Protein 3VV1 (pdb70)

Secondary structure (DSSP, 8-state):
-BEETTSEEESPPSSEEEE-S---TTEEEEEEEEE-SSSSEEEEEEE-SS-EEEEEEEETTTTEEEEE-EETTEE-PPEEE-----TT--EEEEEEEETTEEEEEETTEEEEEEE-SS-GGG--EEEEEESEEEEEEEEE-/-B-S--EEE-PPSSEEEEEE---TT-EEEEEEEE-TTSSEEEEEEE-SS-EEEEEEEETTTTEEEEE-EETTEE---EEE-----TT--EEEEEEE-SSEEEEEETTEEEEEEE-SS--TT--EEEEEESEEEEEEEEE-

InterPro domains:
  IPR001079 Galectin, carbohydrate recognition domain [PF00337] (26-143)
  IPR001079 Galectin, carbohydrate recognition domain [PS51304] (20-145)
  IPR001079 Galectin, carbohydrate recognition domain [SM00276] (19-145)
  IPR001079 Galectin, carbohydrate recognition domain [SM00908] (24-144)
  IPR001079 Galectin, carbohydrate recognition domain [cd00070] (20-143)
  IPR013320 Concanavalin A-like lectin/glucanase domain superfamily [SSF49899] (14-144)
  IPR044156 Galectin-like [PTHR11346] (20-143)

Foldseek 3Di:
DDADPQQKDFFDDPQDKAWDQFAEPWKKKKWKKAFAPQFQKKWKFQAFPQKTQWIWMAGNPVQWTWIWMDDNHDIDDIDIFGHPDDHGDIWIWMWTHYPQKTWIDINRHTGDIDRTPDGRSRGTIITIHDRMTTGMMGMDD/DDDPCQKDFFDDPFDKDFDAQQAAFKKKKWKKAFAPQFQKKWKFFDFPQKTQWIWMAGNPVQWTWIWMDDNRHTDDIDIGGHPHDHGDIWIWMWGHRFFKIWIDINRHTGDIDGTPDGRNRRTIMTIHDRMTTGMIGIDD

Radius of gyration: 22.37 Å; Cα contacts (8 Å, |Δi|>4): 800; chains: 2; bounding box: 32×58×61 Å

Organism: Caenorhabditis elegans (NCBI:txid6239)

GO terms:
  GO:0005737 cytoplasm (C, IDA)

CATH classification: 2.60.120.200

B-factor: mean 18.19, std 8.31, range [7.49, 73.85]

Sequence (281 aa):
IGISFRNEFFNPQTPVNIPVQGFSNGARLRLVLLPTSADSRFHINLRTPDDIVLHFNARFDEGAVVNNSTSGGGWQSEDRHANPFQQNKIYTLEFVSNGGIISIFVNGAHFADFVERTPSHGVHLIEIEGGVHVHSAHVSHGISFRNEFFNPQTPVNIPVQGFSNGARLRLVLLPTSADSRFHINLRTPDDIVLHFNARFDEGAVVNNSTSGGGWQSEDRHANPFQQNKIYTLEFVSNGGIISIFVNGAHFADFVERTPSHGVHLIEIEGGVHVHSAHVSH

Nearest PDB structures (foldseek):
  3vv1-assembly1_B  TM=1.007E+00  e=4.212E-28  Caenorhabditis elegans
  2d6p-assembly1_A  TM=9.177E-01  e=2.621E-13  Mus musculus
  4bme-assembly2_B  TM=9.310E-01  e=7.747E-13  Homo sapiens
  5glt-assembly2_B  TM=9.444E-01  e=5.618E-11  Toxascaris leonina
  4b1m-assembly3_C  TM=6.682E-01  e=4.796E-06  Bacillus subtilis

Structure (mmCIF, N/CA/C/O backbone):
data_3VV1
#
_entry.id   3VV1
#
_cell.length_a   69.323
_cell.length_b   69.323
_cell.length_c   120.131
_cell.angle_alpha   90.000
_cell.angle_beta   90.000
_cell.angle_gamma   120.000
#
_symmetry.space_group_name_H-M   'P 63'
#
loop_
_entity.id
_entity.type
_entity.pdbx_description
1 polymer 'Protein LEC-6'
2 branched beta-D-galactopyranose-(1-4)-alpha-L-fucopyranose
3 non-polymer 'MAGNESIUM ION'
4 water water
#
loop_
_atom_site.group_PDB
_atom_site.id
_atom_site.type_symbol
_atom_site.label_atom_id
_atom_site.label_alt_id
_atom_site.label_comp_id
_atom_site.label_asym_id
_atom_site.label_entity_id
_atom_site.label_seq_id
_atom_site.pdbx_PDB_ins_code
_atom_site.Cartn_x
_atom_site.Cartn_y
_atom_site.Cartn_z
_atom_site.occupancy
_atom_site.B_iso_or_equiv
_atom_site.auth_seq_id
_atom_site.auth_comp_id
_atom_site.auth_asym_id
_atom_site.auth_atom_id
_atom_site.pdbx_PDB_model_num
ATOM 1 N N . ILE A 1 20 ? 26.013 35.095 25.525 1.00 37.04 6 ILE A N 1
ATOM 2 C CA . ILE A 1 20 ? 24.933 35.804 24.736 1.00 32.97 6 ILE A CA 1
ATOM 3 C C . ILE A 1 20 ? 23.668 35.826 25.589 1.00 33.31 6 ILE A C 1
ATOM 4 O O . ILE A 1 20 ? 23.112 34.765 25.908 1.00 39.59 6 ILE A O 1
ATOM 9 N N . GLY A 1 21 ? 23.231 37.025 25.945 1.00 25.57 7 GLY A N 1
ATOM 10 C CA . GLY A 1 21 ? 22.083 37.205 26.823 1.00 23.14 7 GLY A CA 1
ATOM 11 C C . GLY A 1 21 ? 20.800 37.445 26.051 1.00 18.99 7 GLY A C 1
ATOM 12 O O . GLY A 1 21 ? 20.772 38.145 25.032 1.00 19.05 7 GLY A O 1
ATOM 13 N N . ILE A 1 22 ? 19.710 36.928 26.616 1.00 18.08 8 ILE A N 1
ATOM 14 C CA . ILE A 1 22 ? 18.379 37.146 26.039 1.00 16.38 8 ILE A CA 1
ATOM 15 C C . ILE A 1 22 ? 17.537 37.836 27.114 1.00 16.01 8 ILE A C 1
ATOM 16 O O . ILE A 1 22 ? 17.946 37.972 28.283 1.00 17.59 8 ILE A O 1
ATOM 21 N N . SER A 1 23 ? 16.399 38.355 26.678 1.00 15.83 9 SER A N 1
ATOM 22 C CA . SER A 1 23 ? 15.513 39.115 27.539 1.00 16.17 9 SER A CA 1
ATOM 23 C C . SER A 1 23 ? 14.081 38.591 27.523 1.00 16.25 9 SER A C 1
ATOM 24 O O . SER A 1 23 ? 13.558 38.304 26.445 1.00 15.54 9 SER A O 1
ATOM 27 N N . PHE A 1 24 ? 13.457 38.568 28.697 1.00 16.30 10 PHE A N 1
ATOM 28 C CA . PHE A 1 24 ? 12.044 38.142 28.821 1.00 16.68 10 PHE A CA 1
ATOM 29 C C . PHE A 1 24 ? 11.123 39.128 28.115 1.00 17.12 10 PHE A C 1
ATOM 30 O O . PHE A 1 24 ? 9.992 38.752 27.794 1.00 17.92 10 PHE A O 1
ATOM 38 N N . ARG A 1 25 ? 11.618 40.327 27.825 1.00 14.59 11 ARG A N 1
ATOM 39 C CA . ARG A 1 25 ? 10.830 41.321 27.067 1.00 14.91 11 ARG A CA 1
ATOM 40 C C . ARG A 1 25 ? 11.376 41.557 25.667 1.00 13.14 11 ARG A C 1
ATOM 41 O O . ARG A 1 25 ? 10.858 42.416 24.920 1.00 13.96 11 ARG A O 1
ATOM 49 N N . ASN A 1 26 ? 12.385 40.762 25.264 1.00 13.70 12 ASN A N 1
ATOM 50 C CA . ASN A 1 26 ? 13.020 40.909 23.925 1.00 13.17 12 ASN A CA 1
ATOM 51 C C . ASN A 1 26 ? 13.423 42.351 23.622 1.00 12.69 12 ASN A C 1
ATOM 52 O O . ASN A 1 26 ? 13.250 42.853 22.508 1.00 12.95 12 ASN A O 1
ATOM 57 N N . GLU A 1 27 ? 13.930 43.012 24.644 1.00 12.50 13 GLU A N 1
ATOM 58 C CA . GLU A 1 27 ? 14.333 44.392 24.506 1.00 13.96 13 GLU A CA 1
ATOM 59 C C . GLU A 1 27 ? 15.619 44.679 25.238 1.00 12.98 13 GLU A C 1
ATOM 60 O O . GLU A 1 27 ? 15.829 44.168 26.369 1.00 14.61 13 GLU A O 1
ATOM 66 N N . PHE A 1 28 ? 16.460 45.515 24.614 1.00 12.33 14 PHE A N 1
ATOM 67 C CA . PHE A 1 28 ? 17.782 45.853 25.193 1.00 11.93 14 PHE A CA 1
ATOM 68 C C . PHE A 1 28 ? 18.003 47.351 25.159 1.00 11.79 14 PHE A C 1
ATOM 69 O O . PHE A 1 28 ? 17.535 48.037 24.252 1.00 13.31 14 PHE A O 1
ATOM 77 N N . PHE A 1 29 ? 18.671 47.833 26.185 1.00 12.80 15 PHE A N 1
ATOM 78 C CA . PHE A 1 29 ? 18.946 49.275 26.332 1.00 12.49 15 PHE A CA 1
ATOM 79 C C . PHE A 1 29 ? 20.445 49.571 26.216 1.00 13.89 15 PHE A C 1
ATOM 80 O O . PHE A 1 29 ? 21.275 48.790 26.671 1.00 16.02 15 PHE A O 1
ATOM 88 N N . ASN A 1 30 ? 20.747 50.716 25.594 1.00 14.29 16 ASN A N 1
ATOM 89 C CA . ASN A 1 30 ? 22.146 51.153 25.420 1.00 14.57 16 ASN A CA 1
ATOM 90 C C . ASN A 1 30 ? 23.094 50.071 24.882 1.00 16.74 16 ASN A C 1
ATOM 91 O O . ASN A 1 30 ? 24.165 49.873 25.425 1.00 21.86 16 ASN A O 1
ATOM 96 N N . PRO A 1 31 ? 22.702 49.374 23.817 1.00 14.59 17 PRO A N 1
ATOM 97 C CA . PRO A 1 31 ? 23.750 48.448 23.208 1.00 19.06 17 PRO A CA 1
ATOM 98 C C . PRO A 1 31 ? 24.816 49.347 22.509 1.00 20.54 17 PRO A C 1
ATOM 99 O O . PRO A 1 31 ? 24.455 50.403 21.933 1.00 27.26 17 PRO A O 1
ATOM 103 N N . GLN A 1 32 ? 26.091 48.992 22.515 1.00 28.65 18 GLN A N 1
ATOM 104 C CA . GLN A 1 32 ? 27.172 49.779 21.809 1.00 31.25 18 GLN A CA 1
ATOM 105 C C . GLN A 1 32 ? 27.139 49.709 20.264 1.00 28.41 18 GLN A C 1
ATOM 106 O O . GLN A 1 32 ? 26.988 48.609 19.757 1.00 34.37 18 GLN A O 1
ATOM 112 N N . THR A 1 33 ? 27.374 50.829 19.535 1.00 25.80 19 THR A N 1
ATOM 113 C CA . THR A 1 33 ? 27.420 50.792 18.041 1.00 21.58 19 THR A CA 1
ATOM 114 C C . THR A 1 33 ? 28.899 50.470 17.706 1.00 25.76 19 THR A C 1
ATOM 115 O O . THR A 1 33 ? 29.792 50.983 18.395 1.00 31.04 19 THR A O 1
ATOM 119 N N . PRO A 1 34 ? 29.168 49.563 16.736 1.00 23.61 20 PRO A N 1
ATOM 120 C CA . PRO A 1 34 ? 28.218 48.764 15.953 1.00 20.54 20 PRO A CA 1
ATOM 121 C C . PRO A 1 34 ? 27.579 47.639 16.800 1.00 20.61 20 PRO A C 1
ATOM 122 O O . PRO A 1 34 ? 28.251 46.947 17.582 1.00 23.64 20 PRO A O 1
ATOM 126 N N . VAL A 1 35 ? 26.273 47.581 16.677 1.00 23.05 21 VAL A N 1
ATOM 127 C CA . VAL A 1 35 ? 25.336 46.646 17.369 1.00 19.31 21 VAL A CA 1
ATOM 128 C C . VAL A 1 35 ? 25.090 45.539 16.326 1.00 17.91 21 VAL A C 1
ATOM 129 O O . VAL A 1 35 ? 24.874 45.777 15.149 1.00 16.59 21 VAL A O 1
ATOM 133 N N . ASN A 1 36 ? 25.112 44.304 16.764 1.00 18.91 22 ASN A N 1
ATOM 134 C CA . ASN A 1 36 ? 24.943 43.176 15.861 1.00 19.58 22 ASN A CA 1
ATOM 135 C C . ASN A 1 36 ? 24.146 42.125 16.658 1.00 17.58 22 ASN A C 1
ATOM 136 O O . ASN A 1 36 ? 24.721 41.502 17.600 1.00 23.41 22 ASN A O 1
ATOM 141 N N . ILE A 1 37 ? 22.836 41.986 16.361 1.00 13.73 23 ILE A N 1
ATOM 142 C CA . ILE A 1 37 ? 21.950 41.254 17.277 1.00 12.90 23 ILE A CA 1
ATOM 143 C C . ILE A 1 37 ? 21.237 40.121 16.534 1.00 12.19 23 ILE A C 1
ATOM 144 O O . ILE A 1 37 ? 20.473 40.402 15.593 1.00 12.70 23 ILE A O 1
ATOM 149 N N . PRO A 1 38 ? 21.504 38.863 16.945 1.00 11.97 24 PRO A N 1
ATOM 150 C CA . PRO A 1 38 ? 20.816 37.733 16.287 1.00 13.00 24 PRO A CA 1
ATOM 151 C C . PRO A 1 38 ? 19.295 37.832 16.429 1.00 12.39 24 PRO A C 1
ATOM 152 O O . PRO A 1 38 ? 18.803 38.326 17.451 1.00 12.32 24 PRO A O 1
ATOM 156 N N . VAL A 1 39 ? 18.571 37.290 15.463 1.00 11.87 25 VAL A N 1
ATOM 157 C CA . VAL A 1 39 ? 17.098 37.258 15.521 1.00 12.41 25 VAL A CA 1
ATOM 158 C C . VAL A 1 39 ? 16.649 36.048 14.724 1.00 13.75 25 VAL A C 1
ATOM 159 O O . VAL A 1 39 ? 17.303 35.670 13.739 1.00 14.27 25 VAL A O 1
ATOM 163 N N . GLN A 1 40 ? 15.533 35.442 15.126 1.00 15.32 26 GLN A N 1
ATOM 164 C CA . GLN A 1 40 ? 15.040 34.244 14.427 1.00 16.74 26 GLN A CA 1
ATOM 165 C C . GLN A 1 40 ? 14.023 34.637 13.345 1.00 15.39 26 GLN A C 1
ATOM 166 O O . GLN A 1 40 ? 12.795 34.577 13.543 1.00 16.90 26 GLN A O 1
ATOM 172 N N . GLY A 1 41 ? 14.558 35.098 12.220 1.00 12.44 27 GLY A N 1
ATOM 173 C CA . GLY A 1 41 ? 13.761 35.509 11.080 1.00 12.94 27 GLY A CA 1
ATOM 174 C C . GLY A 1 41 ? 13.183 36.920 11.307 1.00 12.51 27 GLY A C 1
ATOM 175 O O . GLY A 1 41 ? 13.183 37.496 12.434 1.00 12.96 27 GLY A O 1
ATOM 176 N N . PHE A 1 42 ? 12.656 37.493 10.227 1.00 12.69 28 PHE A N 1
ATOM 177 C CA . PHE A 1 42 ? 12.011 38.797 10.383 1.00 11.73 28 PHE A CA 1
ATOM 178 C C . PHE A 1 42 ? 10.855 38.871 9.376 1.00 11.79 28 PHE A C 1
ATOM 179 O O . PHE A 1 42 ? 10.897 39.585 8.365 1.00 12.82 28 PHE A O 1
ATOM 187 N N . SER A 1 43 ? 9.806 38.093 9.638 1.00 12.37 29 SER A N 1
ATOM 188 C CA . SER A 1 43 ? 8.703 38.013 8.679 1.00 12.87 29 SER A CA 1
ATOM 189 C C . SER A 1 43 ? 7.422 37.765 9.489 1.00 14.16 29 SER A C 1
ATOM 190 O O . SER A 1 43 ? 7.443 37.773 10.754 1.00 14.28 29 SER A O 1
ATOM 193 N N . ASN A 1 44 ? 6.320 37.509 8.781 1.00 14.73 30 ASN A N 1
ATOM 194 C CA . ASN A 1 44 ? 5.043 37.141 9.471 1.00 16.72 30 ASN A CA 1
ATOM 195 C C . ASN A 1 44 ? 4.658 38.088 10.591 1.00 15.48 30 ASN A C 1
ATOM 196 O O . ASN A 1 44 ? 4.192 37.705 11.667 1.00 18.69 30 ASN A O 1
ATOM 201 N N . GLY A 1 45 ? 4.864 39.365 10.333 1.00 14.24 31 GLY A N 1
ATOM 202 C CA . GLY A 1 45 ? 4.447 40.418 11.221 1.00 15.14 31 GLY A CA 1
ATOM 203 C C . GLY A 1 45 ? 5.472 40.839 12.240 1.00 14.21 31 GLY A C 1
ATOM 204 O O . GLY A 1 45 ? 5.148 41.673 13.110 1.00 15.69 31 GLY A O 1
ATOM 205 N N . ALA A 1 46 ? 6.696 40.332 12.118 1.00 12.56 32 ALA A N 1
ATOM 206 C CA . ALA A 1 46 ? 7.781 40.769 13.052 1.00 12.41 32 ALA A CA 1
ATOM 207 C C . ALA A 1 46 ? 7.921 42.295 13.047 1.00 11.57 32 ALA A C 1
ATOM 208 O O . ALA A 1 46 ? 7.815 42.934 11.950 1.00 10.19 32 ALA A O 1
ATOM 210 N N . ARG A 1 47 ? 8.219 42.882 14.214 1.00 10.75 33 ARG A N 1
ATOM 211 C CA . ARG A 1 47 ? 8.398 44.301 14.344 1.00 10.19 33 ARG A CA 1
ATOM 212 C C . ARG A 1 47 ? 9.713 44.555 15.068 1.00 10.53 33 ARG A C 1
ATOM 213 O O . ARG A 1 47 ? 9.884 44.047 16.171 1.00 15.80 33 ARG A O 1
ATOM 221 N N . LEU A 1 48 ? 10.534 45.459 14.541 1.00 9.90 34 LEU A N 1
ATOM 222 C CA . LEU A 1 48 ? 11.732 45.907 15.207 1.00 10.18 34 LEU A CA 1
ATOM 223 C C . LEU A 1 48 ? 11.511 47.395 15.549 1.00 9.18 34 LEU A C 1
ATOM 224 O O . LEU A 1 48 ? 11.224 48.179 14.640 1.00 10.51 34 LEU A O 1
ATOM 229 N N . ARG A 1 49 ? 11.633 47.763 16.826 1.00 8.88 35 ARG A N 1
ATOM 230 C CA . ARG A 1 49 ? 11.471 49.131 17.277 1.00 10.02 35 ARG A CA 1
ATOM 231 C C . ARG A 1 49 ? 12.801 49.589 17.846 1.00 10.10 35 ARG A C 1
ATOM 232 O O . ARG A 1 49 ? 13.338 48.937 18.792 1.00 11.64 35 ARG A O 1
ATOM 240 N N . LEU A 1 50 ? 13.310 50.719 17.326 1.00 9.67 36 LEU A N 1
ATOM 241 C CA . LEU A 1 50 ? 14.573 51.290 17.790 1.00 9.44 36 LEU A CA 1
ATOM 242 C C . LEU A 1 50 ? 14.316 52.672 18.296 1.00 11.54 36 LEU A C 1
ATOM 243 O O . LEU A 1 50 ? 13.548 53.414 17.652 1.00 12.04 36 LEU A O 1
ATOM 248 N N . VAL A 1 51 ? 14.928 53.043 19.421 1.00 9.70 37 VAL A N 1
ATOM 249 C CA . VAL A 1 51 ? 14.888 54.489 19.780 1.00 8.67 37 VAL A CA 1
ATOM 250 C C . VAL A 1 51 ? 16.324 54.917 19.556 1.00 9.84 37 VAL A C 1
ATOM 251 O O . VAL A 1 51 ? 17.253 54.299 20.133 1.00 10.15 37 VAL A O 1
ATOM 255 N N . LEU A 1 52 ? 16.492 55.904 18.700 1.00 9.58 38 LEU A N 1
ATOM 256 C CA . LEU A 1 52 ? 17.824 56.261 18.171 1.00 11.00 38 LEU A CA 1
ATOM 257 C C . LEU A 1 52 ? 18.076 57.748 18.224 1.00 10.73 38 LEU A C 1
ATOM 258 O O . LEU A 1 52 ? 17.159 58.559 18.226 1.00 10.79 38 LEU A O 1
ATOM 263 N N . LEU A 1 53 ? 19.353 58.108 18.311 1.00 10.84 39 LEU A N 1
ATOM 264 C CA . LEU A 1 53 ? 19.781 59.507 18.245 1.00 12.17 39 LEU A CA 1
ATOM 265 C C . LEU A 1 53 ? 20.903 59.572 17.190 1.00 12.73 39 LEU A C 1
ATOM 266 O O . LEU A 1 53 ? 22.005 59.105 17.458 1.00 13.66 39 LEU A O 1
ATOM 271 N N . PRO A 1 54 ? 20.629 60.110 15.986 1.00 13.32 40 PRO A N 1
ATOM 272 C CA . PRO A 1 54 ? 21.697 60.233 15.007 1.00 13.26 40 PRO 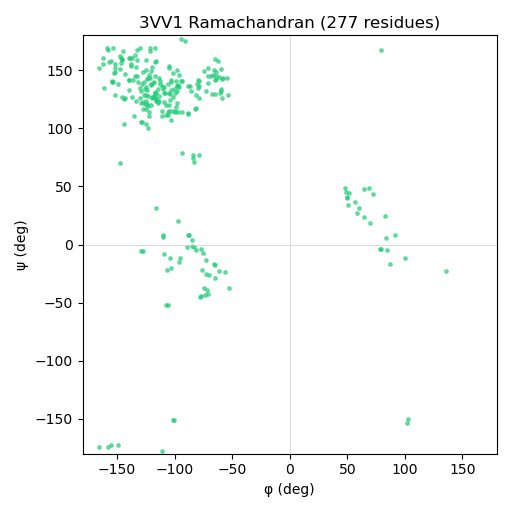A CA 1
ATOM 273 C C . PRO A 1 54 ? 22.728 61.196 15.581 1.00 14.25 40 PRO A C 1
ATOM 274 O O . PRO A 1 54 ? 22.354 62.175 16.251 1.00 16.64 40 PRO A O 1
ATOM 278 N N . THR A 1 55 ? 24.019 60.933 15.345 1.00 15.34 41 THR A N 1
ATOM 279 C CA . THR A 1 55 ? 25.099 61.775 15.932 1.00 16.19 41 THR A CA 1
ATOM 280 C C . THR A 1 55 ? 25.875 62.455 14.806 1.00 17.20 41 THR A C 1
ATOM 281 O O . THR A 1 55 ? 25.675 62.139 13.626 1.00 17.46 41 THR A O 1
ATOM 285 N N . SER A 1 56 ? 26.726 63.413 15.176 1.00 19.42 42 SER A N 1
ATOM 286 C CA . SER A 1 56 ? 27.608 64.077 14.227 1.00 22.18 42 SER A CA 1
ATOM 287 C C . SER A 1 56 ? 28.926 63.309 14.055 1.00 23.83 42 SER A C 1
ATOM 288 O O . SER A 1 56 ? 29.848 63.808 13.429 1.00 33.06 42 SER A O 1
ATOM 291 N N . ALA A 1 57 ? 29.052 62.114 14.615 1.00 25.99 43 ALA A N 1
ATOM 292 C CA . ALA A 1 57 ? 30.311 61.331 14.493 1.00 28.91 43 ALA A CA 1
ATOM 293 C C . ALA A 1 57 ? 30.569 60.775 13.066 1.00 26.43 43 ALA A C 1
ATOM 294 O O . ALA A 1 57 ? 31.708 60.495 12.679 1.00 31.02 43 ALA A O 1
ATOM 296 N N . ASP A 1 58 ? 29.501 60.572 12.323 1.00 23.33 44 ASP A N 1
ATOM 297 C CA . ASP A 1 58 ? 29.596 60.209 10.920 1.00 22.07 44 ASP A CA 1
ATOM 298 C C . ASP A 1 58 ? 28.410 60.847 10.209 1.00 19.87 44 ASP A C 1
ATOM 299 O O . ASP A 1 58 ? 27.356 61.095 10.827 1.00 21.41 44 ASP A O 1
ATOM 304 N N . SER A 1 59 ? 28.562 61.059 8.900 1.00 18.86 45 SER A N 1
ATOM 305 C CA . SER A 1 59 ? 27.489 61.661 8.124 1.00 18.01 45 SER A CA 1
ATOM 306 C C . SER A 1 59 ? 26.388 60.670 7.705 1.00 16.78 45 SER A C 1
ATOM 307 O O . SER A 1 59 ? 25.397 61.094 7.076 1.00 16.85 45 SER A O 1
ATOM 310 N N . ARG A 1 60 ? 26.590 59.382 8.006 1.00 14.86 46 ARG A N 1
ATOM 311 C CA . ARG A 1 60 ? 25.581 58.349 7.712 1.00 13.55 46 ARG A CA 1
ATOM 312 C C . ARG A 1 60 ? 25.424 57.381 8.835 1.00 12.58 46 ARG A C 1
ATOM 313 O O . ARG A 1 60 ? 26.337 57.188 9.580 1.00 14.07 46 ARG A O 1
ATOM 321 N N . PHE A 1 61 ? 2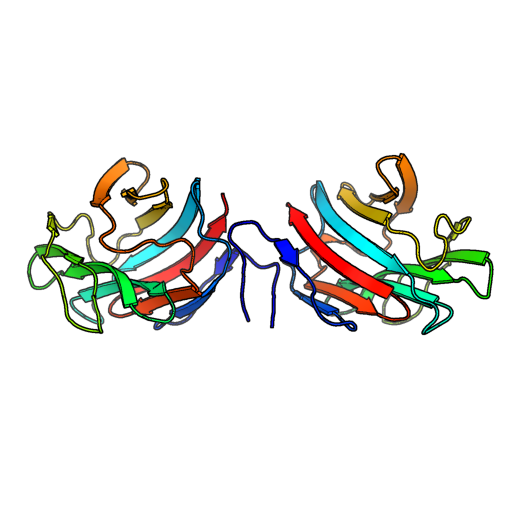4.283 56.670 8.840 1.00 10.98 47 PHE A N 1
ATOM 322 C CA . PHE A 1 61 ? 24.173 55.493 9.668 1.00 10.64 47 PHE A CA 1
ATOM 323 C C . PHE A 1 61 ? 23.278 54.541 8.914 1.00 9.86 47 PHE A C 1
ATOM 324 O O . PHE A 1 61 ? 22.499 54.931 8.013 1.00 9.86 47 PHE A O 1
ATOM 332 N N . HIS A 1 62 ? 23.354 53.275 9.274 1.00 9.75 48 HIS A N 1
ATOM 333 C CA . HIS A 1 62 ? 22.426 52.326 8.619 1.00 9.56 48 HIS A CA 1
ATOM 334 C C . HIS A 1 62 ? 21.989 51.236 9.549 1.00 10.26 48 HIS A C 1
ATOM 335 O O . HIS A 1 62 ? 22.645 50.953 10.560 1.00 9.92 48 HIS A O 1
ATOM 342 N N . ILE A 1 63 ? 20.842 50.619 9.176 1.00 8.74 49 ILE A N 1
ATOM 343 C CA . ILE A 1 63 ? 20.370 49.380 9.800 1.00 9.33 49 ILE A CA 1
ATOM 344 C C . ILE A 1 63 ? 20.350 48.350 8.690 1.00 8.80 49 ILE A C 1
ATOM 345 O O . ILE A 1 63 ? 19.774 48.608 7.639 1.00 8.52 49 ILE A O 1
ATOM 350 N N . ASN A 1 64 ? 20.986 47.207 8.914 1.00 9.32 50 ASN A N 1
ATOM 351 C CA . ASN A 1 64 ? 20.886 46.034 7.975 1.00 9.97 50 ASN A CA 1
ATOM 352 C C . ASN A 1 64 ? 20.081 44.913 8.591 1.00 9.77 50 ASN A C 1
ATOM 353 O O . ASN A 1 64 ? 20.356 44.530 9.741 1.00 10.91 50 ASN A O 1
ATOM 358 N N . LEU A 1 65 ? 19.104 44.391 7.836 1.00 8.56 51 LEU A N 1
ATOM 359 C CA . LEU A 1 65 ? 18.414 43.140 8.219 1.00 9.47 51 LEU A CA 1
ATOM 360 C C . LEU A 1 65 ? 19.031 42.089 7.309 1.00 9.73 51 LEU A C 1
ATOM 361 O O . LEU A 1 65 ? 18.823 42.147 6.075 1.00 10.69 51 LEU A O 1
ATOM 366 N N . ARG A 1 66 ? 19.867 41.233 7.871 1.00 10.76 52 ARG A N 1
ATOM 367 C CA . ARG A 1 66 ? 20.774 40.363 7.066 1.00 11.22 52 ARG A CA 1
ATOM 368 C C . ARG A 1 66 ? 20.332 38.912 7.222 1.00 11.93 52 ARG A C 1
ATOM 369 O O . ARG A 1 66 ? 20.039 38.478 8.356 1.00 12.20 52 ARG A O 1
ATOM 377 N N . THR A 1 67 ? 20.388 38.151 6.139 1.00 13.65 53 THR A N 1
ATOM 378 C CA . THR A 1 67 ? 20.363 36.674 6.217 1.00 13.28 53 THR A CA 1
ATOM 379 C C . THR A 1 67 ? 21.841 36.198 6.220 1.00 13.85 53 THR A C 1
ATOM 380 O O . THR A 1 67 ? 22.761 37.038 6.062 1.00 14.86 53 THR A O 1
ATOM 384 N N . PRO A 1 68 ? 22.090 34.897 6.346 1.00 14.62 54 PRO A N 1
ATOM 385 C CA . PRO A 1 68 ? 23.495 34.451 6.274 1.00 16.24 54 PRO A CA 1
ATOM 386 C C . PRO A 1 68 ? 24.127 34.777 4.910 1.00 17.70 54 PRO A C 1
ATOM 387 O O . PRO A 1 68 ? 25.350 34.859 4.833 1.00 21.28 54 PRO A O 1
ATOM 391 N N . ASP A 1 69 ? 23.320 34.945 3.862 1.00 16.03 55 ASP A N 1
ATOM 392 C CA . ASP A 1 69 ? 23.861 35.099 2.493 1.00 16.62 55 ASP A CA 1
ATOM 393 C C . ASP A 1 69 ? 23.770 36.525 1.941 1.00 15.07 55 ASP A C 1
ATOM 394 O O . ASP A 1 69 ? 24.497 36.840 0.954 1.00 17.29 55 ASP A O 1
ATOM 399 N N . ASP A 1 70 ? 22.858 37.364 2.493 1.00 13.52 56 ASP A N 1
ATOM 400 C CA . ASP A 1 70 ? 22.583 38.633 1.815 1.00 13.09 56 ASP A CA 1
ATOM 401 C C . ASP A 1 70 ? 21.990 39.630 2.738 1.00 12.55 56 ASP A C 1
ATOM 402 O O . ASP A 1 70 ? 21.544 39.247 3.848 1.00 13.90 56 ASP A O 1
ATOM 407 N N . ILE A 1 71 ? 21.912 40.887 2.299 1.00 10.60 57 ILE A N 1
ATOM 408 C CA . ILE A 1 71 ? 21.207 41.906 3.073 1.00 10.46 57 ILE A CA 1
ATOM 409 C C . ILE A 1 71 ? 19.776 42.052 2.511 1.00 10.31 57 ILE A C 1
ATOM 410 O O . ILE A 1 71 ? 19.588 42.392 1.329 1.00 9.54 57 ILE A O 1
ATOM 415 N N . VAL A 1 72 ? 18.765 41.689 3.298 1.00 10.36 58 VAL A N 1
ATOM 416 C CA . VAL A 1 72 ? 17.369 41.840 2.824 1.00 10.20 58 VAL A CA 1
ATOM 417 C C . VAL A 1 72 ? 16.968 43.308 2.759 1.00 9.30 58 VAL A C 1
ATOM 418 O O . VAL A 1 72 ? 16.326 43.737 1.802 1.00 10.43 58 VAL A O 1
ATOM 422 N N . LEU A 1 73 ? 17.347 44.104 3.782 1.00 8.92 59 LEU A N 1
ATOM 423 C CA . LEU A 1 73 ? 17.138 45.543 3.741 1.00 8.26 59 LEU A CA 1
ATOM 424 C C . LEU A 1 73 ? 18.279 46.277 4.373 1.00 8.24 59 LEU A C 1
ATOM 425 O O . LEU A 1 73 ? 18.687 45.967 5.513 1.00 8.88 59 LEU A O 1
ATOM 430 N N . HIS A 1 74 ? 18.850 47.225 3.601 1.00 8.75 60 HIS A N 1
ATOM 431 C CA . HIS A 1 74 ? 19.857 48.147 4.105 1.00 9.04 60 HIS A CA 1
ATOM 432 C C . HIS A 1 74 ? 19.130 49.467 4.094 1.00 8.44 60 HIS A C 1
ATOM 433 O O . HIS A 1 74 ? 18.758 49.972 3.031 1.00 9.05 60 HIS A O 1
ATOM 440 N N . PHE A 1 75 ? 18.909 50.037 5.275 1.00 8.11 61 PHE A N 1
ATOM 441 C CA . PHE A 1 75 ? 18.202 51.326 5.441 1.00 7.58 61 PHE A CA 1
ATOM 442 C C . PHE A 1 75 ? 19.283 52.347 5.822 1.00 8.99 61 PHE A C 1
ATOM 443 O O . PHE A 1 75 ? 19.897 52.228 6.896 1.00 9.25 61 PHE A O 1
ATOM 451 N N . ASN A 1 76 ? 19.579 53.289 4.938 1.00 9.03 62 ASN A N 1
ATOM 452 C CA . ASN A 1 76 ? 20.780 54.149 5.147 1.00 9.41 62 ASN A CA 1
ATOM 453 C C . ASN A 1 76 ? 20.353 55.619 5.190 1.00 9.73 62 ASN A C 1
ATOM 454 O O . ASN A 1 76 ? 19.913 56.181 4.195 1.00 11.32 62 ASN A O 1
ATOM 459 N N . ALA A 1 77 ? 20.453 56.213 6.357 1.00 10.37 63 ALA A N 1
ATOM 460 C CA . ALA A 1 77 ? 20.233 57.640 6.503 1.00 9.82 63 ALA A CA 1
ATOM 461 C C . ALA A 1 77 ? 21.524 58.357 6.104 1.00 11.97 63 ALA A C 1
ATOM 462 O O . ALA A 1 77 ? 22.574 58.064 6.646 1.00 12.03 63 ALA A O 1
ATOM 464 N N . ARG A 1 78 ? 21.426 59.335 5.203 1.00 12.54 64 ARG A N 1
ATOM 465 C CA . ARG A 1 78 ? 22.605 60.048 4.679 1.00 12.97 64 ARG A CA 1
ATOM 466 C C . ARG A 1 78 ? 22.426 61.559 4.902 1.00 15.44 64 ARG A C 1
ATOM 467 O O . ARG A 1 78 ? 21.671 62.236 4.176 1.00 16.82 64 ARG A O 1
ATOM 475 N N . PHE A 1 79 ? 23.119 62.100 5.891 1.00 15.38 65 PHE A N 1
ATOM 476 C CA . PHE A 1 79 ? 23.085 63.549 6.126 1.00 16.51 65 PHE A CA 1
ATOM 477 C C . PHE A 1 79 ? 23.944 64.293 5.102 1.00 19.05 65 PHE A C 1
ATOM 478 O O . PHE A 1 79 ? 23.734 65.474 4.866 1.00 24.40 65 PHE A O 1
ATOM 486 N N . ASP A 1 80 ? 24.906 63.600 4.476 1.00 19.38 66 ASP A N 1
ATOM 487 C CA . ASP A 1 80 ? 25.745 64.244 3.479 1.00 22.03 66 ASP A CA 1
ATOM 488 C C . ASP A 1 80 ? 24.936 64.442 2.182 1.00 20.25 66 ASP A C 1
ATOM 489 O O . ASP A 1 80 ? 25.070 65.466 1.520 1.00 25.31 66 ASP A O 1
ATOM 494 N N . GLU A 1 81 ? 24.095 63.466 1.859 1.00 19.30 67 GLU A N 1
ATOM 495 C CA . GLU A 1 81 ? 23.254 63.545 0.642 1.00 20.12 67 GLU A CA 1
ATOM 496 C C . GLU A 1 81 ? 21.832 64.099 0.896 1.00 19.38 67 GLU A C 1
ATOM 497 O O . GLU A 1 81 ? 21.117 64.405 -0.070 1.00 24.34 67 GLU A O 1
ATOM 503 N N . GLY A 1 82 ? 21.407 64.228 2.151 1.00 19.02 68 GLY A N 1
ATOM 504 C CA . GLY A 1 82 ? 20.029 64.653 2.464 1.00 19.87 68 GLY A CA 1
ATOM 505 C C . GLY A 1 82 ? 18.985 63.638 1.979 1.00 17.54 68 GLY A C 1
ATOM 506 O O . GLY A 1 82 ? 17.976 64.018 1.390 1.00 22.55 68 GLY A O 1
ATOM 507 N N . ALA A 1 83 ? 19.206 62.350 2.276 1.00 15.82 69 ALA A N 1
ATOM 508 C CA . ALA A 1 83 ? 18.314 61.313 1.793 1.00 15.17 69 ALA A CA 1
ATOM 509 C C . ALA A 1 83 ? 18.373 60.116 2.667 1.00 13.90 69 ALA A C 1
ATOM 510 O O . ALA A 1 83 ? 19.369 59.919 3.386 1.00 14.14 69 ALA A O 1
ATOM 512 N N . VAL A 1 84 ? 17.313 59.311 2.603 1.00 12.12 70 VAL A N 1
ATOM 513 C CA . VAL A 1 84 ? 17.401 5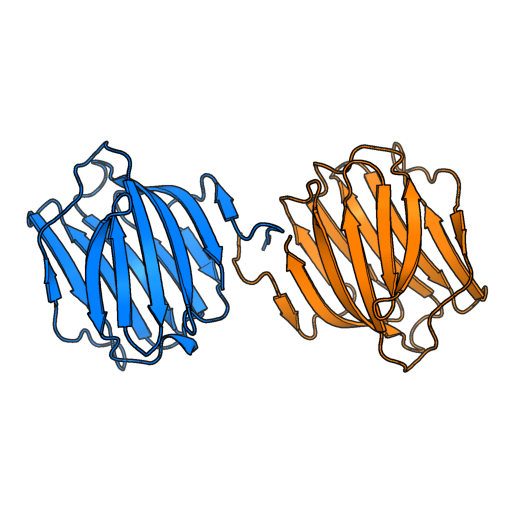7.887 2.994 1.00 11.51 70 VAL A CA 1
ATOM 514 C C . VAL A 1 84 ? 17.506 57.032 1.769 1.00 11.47 70 VAL A C 1
ATOM 515 O O . VAL A 1 84 ? 16.772 57.263 0.807 1.00 13.31 70 VAL A O 1
ATOM 519 N N . VAL A 1 85 ? 18.443 56.060 1.768 1.00 11.70 71 VAL A N 1
ATOM 520 C CA . VAL A 1 85 ? 18.574 55.129 0.637 1.00 10.84 71 VAL A CA 1
ATOM 521 C C . VAL A 1 85 ? 18.259 53.746 1.171 1.00 10.61 71 VAL A C 1
ATOM 522 O O . VAL A 1 85 ? 18.879 53.339 2.159 1.00 10.57 71 VAL A O 1
ATOM 526 N N . ASN A 1 86 ? 17.291 53.050 0.588 1.00 10.71 72 ASN A N 1
ATOM 527 C CA . ASN A 1 86 ? 17.070 51.655 0.907 1.00 10.14 72 ASN A CA 1
ATOM 528 C C . ASN A 1 86 ? 17.570 50.783 -0.235 1.00 10.01 72 ASN A C 1
ATOM 529 O O . ASN A 1 86 ? 17.424 51.106 -1.414 1.00 11.01 72 ASN A O 1
ATOM 534 N N . ASN A 1 87 ? 18.225 49.696 0.123 1.00 9.27 73 ASN A N 1
ATOM 535 C CA . ASN A 1 87 ? 18.629 48.743 -0.906 1.00 9.67 73 ASN A CA 1
ATOM 536 C C . ASN A 1 87 ? 18.789 47.381 -0.273 1.00 10.11 73 ASN A C 1
ATOM 537 O O . ASN A 1 87 ? 18.423 47.154 0.898 1.00 9.80 73 ASN A O 1
ATOM 542 N N . SER A 1 88 ? 19.299 46.451 -1.060 1.00 8.97 74 SER A N 1
ATOM 543 C CA . SER A 1 88 ? 19.449 45.062 -0.618 1.00 9.95 74 SER A CA 1
ATOM 544 C C . SER A 1 88 ? 20.524 44.437 -1.489 1.00 10.36 74 SER A C 1
ATOM 545 O O . SER A 1 88 ? 20.912 45.022 -2.534 1.00 11.09 74 SER A O 1
ATOM 548 N N . THR A 1 89 ? 20.995 43.261 -1.084 1.00 10.00 75 THR A N 1
ATOM 549 C CA . THR A 1 89 ? 21.903 42.524 -1.931 1.00 10.98 75 THR A CA 1
ATOM 550 C C . THR A 1 89 ? 21.331 41.163 -2.320 1.00 11.42 75 THR A C 1
ATOM 551 O O . THR A 1 89 ? 20.487 40.586 -1.613 1.00 12.17 75 THR A O 1
ATOM 555 N N . SER A 1 90 ? 21.755 40.670 -3.472 1.00 12.40 76 SER A N 1
ATOM 556 C CA . SER A 1 90 ? 21.457 39.299 -3.848 1.00 12.82 76 SER A CA 1
ATOM 557 C C . SER A 1 90 ? 22.705 38.719 -4.429 1.00 14.06 76 SER A C 1
ATOM 558 O O . SER A 1 90 ? 23.281 39.317 -5.332 1.00 15.23 76 SER A O 1
ATOM 561 N N . GLY A 1 91 ? 23.153 37.568 -3.919 1.00 14.50 77 GLY A N 1
ATOM 562 C CA . GLY A 1 91 ? 24.443 37.002 -4.318 1.00 16.48 77 GLY A CA 1
ATOM 563 C C . GLY A 1 91 ? 25.573 37.981 -4.036 1.00 16.16 77 GLY A C 1
ATOM 564 O O . GLY A 1 91 ? 26.584 37.970 -4.728 1.00 19.97 77 GLY A O 1
ATOM 565 N N . GLY A 1 92 ? 25.350 38.845 -3.045 1.00 16.14 78 GLY A N 1
ATOM 566 C CA . GLY A 1 92 ? 26.303 39.775 -2.539 1.00 16.98 78 GLY A CA 1
ATOM 567 C C . GLY A 1 92 ? 26.414 41.090 -3.286 1.00 16.60 78 GLY A C 1
ATOM 568 O O . GLY A 1 92 ? 27.159 41.973 -2.867 1.00 20.54 78 GLY A O 1
ATOM 569 N N . GLY A 1 93 ? 25.685 41.231 -4.392 1.00 14.19 79 GLY A N 1
ATOM 570 C CA . GLY A 1 93 ? 25.677 42.493 -5.129 1.00 15.18 79 GLY A CA 1
ATOM 571 C C . GLY A 1 93 ? 24.485 43.401 -4.819 1.00 14.25 79 GLY A C 1
ATOM 572 O O . GLY A 1 93 ? 23.337 42.940 -4.736 1.00 13.78 79 GLY A O 1
ATOM 573 N N . TRP A 1 94 ? 24.744 44.700 -4.656 1.00 14.25 80 TRP A N 1
ATOM 574 C CA . TRP A 1 94 ? 23.672 45.661 -4.465 1.00 13.22 80 TRP A CA 1
ATOM 575 C C . TRP A 1 94 ? 22.710 45.679 -5.600 1.00 12.53 80 TRP A C 1
ATOM 576 O O . TRP A 1 94 ? 23.104 45.665 -6.784 1.00 13.77 80 TRP A O 1
ATOM 587 N N . GLN A 1 95 ? 21.443 45.848 -5.237 1.00 12.08 81 GLN A N 1
ATOM 588 C CA . GLN A 1 95 ? 20.386 45.892 -6.236 1.00 12.67 81 GLN A CA 1
ATOM 589 C C . GLN A 1 95 ? 19.999 47.353 -6.480 1.00 13.73 81 GLN A C 1
ATOM 590 O O . GLN A 1 95 ? 20.858 48.228 -6.368 1.00 14.41 81 GLN A O 1
ATOM 596 N N . SER A 1 96 ? 18.754 47.637 -6.858 1.00 12.82 82 SER A N 1
ATOM 597 C CA . SER A 1 96 ? 18.315 49.011 -7.159 1.00 13.72 82 SER A CA 1
ATOM 598 C C . SER A 1 96 ? 18.021 49.804 -5.891 1.00 11.94 82 SER A C 1
ATOM 599 O O . SER A 1 96 ? 17.326 49.296 -4.974 1.00 14.22 82 SER A O 1
ATOM 602 N N . GLU A 1 97 ? 18.507 51.049 -5.828 1.00 13.23 83 GLU A N 1
ATOM 603 C CA . GLU A 1 97 ? 18.223 51.870 -4.663 1.00 11.76 83 GLU A CA 1
ATOM 604 C C . GLU A 1 97 ? 16.790 52.459 -4.739 1.00 12.94 83 GLU A C 1
ATOM 605 O O . GLU A 1 97 ? 16.325 52.892 -5.821 1.00 15.68 83 GLU A O 1
ATOM 611 N N . ASP A 1 98 ? 16.139 52.494 -3.577 1.00 11.56 84 ASP A N 1
ATOM 612 C CA . ASP A 1 98 ? 14.952 53.340 -3.386 1.00 12.59 84 ASP A CA 1
ATOM 613 C C . ASP A 1 98 ? 15.428 54.562 -2.626 1.00 13.26 84 ASP A C 1
ATOM 614 O O . ASP A 1 98 ? 16.032 54.416 -1.526 1.00 15.04 84 ASP A O 1
ATOM 619 N N . ARG A 1 99 ? 15.138 55.751 -3.131 1.00 15.43 85 ARG A N 1
ATOM 620 C CA . ARG A 1 99 ? 15.575 56.969 -2.445 1.00 13.84 85 ARG A CA 1
ATOM 621 C C . ARG A 1 99 ? 14.387 57.705 -1.871 1.00 14.57 85 ARG A C 1
ATOM 622 O O . ARG A 1 99 ? 13.394 57.897 -2.569 1.00 18.19 85 ARG A O 1
ATOM 630 N N . HIS A 1 100 ? 14.506 58.189 -0.636 1.00 13.44 86 HIS A N 1
ATOM 631 C CA . HIS A 1 100 ? 13.430 58.908 0.087 1.00 13.10 86 HIS A CA 1
ATOM 632 C C . HIS A 1 100 ? 14.029 60.142 0.691 1.00 14.48 86 HIS A C 1
ATOM 633 O O . HIS A 1 100 ? 15.284 60.289 0.772 1.00 15.75 86 HIS A O 1
ATOM 640 N N . ALA A 1 101 ? 13.165 61.006 1.143 1.00 13.90 87 ALA A N 1
ATOM 641 C CA . ALA A 1 101 ? 13.625 62.154 1.922 1.00 15.04 87 ALA A CA 1
ATOM 642 C C . ALA A 1 101 ? 14.232 61.634 3.222 1.00 15.88 87 ALA A C 1
ATOM 643 O O . ALA A 1 101 ? 14.006 60.474 3.651 1.00 16.21 87 ALA A O 1
ATOM 645 N N . ASN A 1 102 ? 15.052 62.473 3.842 1.00 16.47 88 ASN A N 1
ATOM 646 C CA . ASN A 1 102 ? 15.662 62.098 5.133 1.00 15.37 88 ASN A CA 1
ATOM 647 C C . ASN A 1 102 ? 14.758 62.638 6.241 1.00 15.58 88 ASN A C 1
ATOM 648 O O . ASN A 1 102 ? 14.606 63.873 6.383 1.00 17.39 88 ASN A O 1
ATOM 653 N N . PRO A 1 103 ? 14.133 61.737 7.011 1.00 14.02 89 PRO A N 1
ATOM 654 C CA . PRO A 1 103 ? 13.211 62.222 8.025 1.00 14.06 89 PRO A CA 1
ATOM 655 C C . PRO A 1 103 ? 13.939 62.585 9.316 1.00 15.29 89 PRO A C 1
ATOM 656 O O . PRO A 1 103 ? 13.287 63.040 10.293 1.00 19.39 89 PRO A O 1
ATOM 660 N N . PHE A 1 104 ? 15.264 62.391 9.361 1.00 14.28 90 PHE A N 1
ATOM 661 C CA . PHE A 1 104 ? 15.979 62.592 10.625 1.00 13.54 90 PHE A CA 1
ATOM 662 C C . PHE A 1 104 ? 16.769 63.875 10.654 1.00 13.56 90 PHE A C 1
ATOM 663 O O . PHE A 1 104 ? 17.216 64.347 9.612 1.00 17.73 90 PHE A O 1
ATOM 671 N N . GLN A 1 105 ? 16.979 64.383 11.854 1.00 14.61 91 GLN A N 1
ATOM 672 C CA . GLN A 1 105 ? 17.945 65.463 12.087 1.00 16.09 91 GLN A CA 1
ATOM 673 C C . GLN A 1 105 ? 18.940 64.918 13.086 1.00 17.47 91 GLN A C 1
ATOM 674 O O . GLN A 1 105 ? 18.553 64.174 14.032 1.00 15.69 91 GLN A O 1
ATOM 680 N N . GLN A 1 106 ? 20.217 65.291 12.911 1.00 18.92 92 GLN A N 1
ATOM 681 C CA . GLN A 1 106 ? 21.226 64.902 13.900 1.00 18.57 92 GLN A CA 1
ATOM 682 C C . GLN A 1 106 ? 20.881 65.502 15.255 1.00 17.52 92 GLN A C 1
ATOM 683 O O . GLN A 1 106 ? 20.331 66.628 15.340 1.00 18.78 92 GLN A O 1
ATOM 689 N N . ASN A 1 107 ? 21.173 64.729 16.310 1.00 16.89 93 ASN A N 1
ATOM 690 C CA . ASN A 1 107 ? 21.023 65.199 17.698 1.00 17.89 93 ASN A CA 1
ATOM 691 C C . ASN A 1 107 ? 19.530 65.374 18.123 1.00 17.44 93 ASN A C 1
ATOM 692 O O . ASN A 1 107 ? 19.256 66.081 19.078 1.00 20.48 93 ASN A O 1
ATOM 697 N N . LYS A 1 108 ? 18.612 64.745 17.394 1.00 15.75 94 LYS A N 1
ATOM 698 C CA . LYS A 1 108 ? 17.196 64.590 17.857 1.00 14.95 94 LYS A CA 1
ATOM 699 C C . LYS A 1 108 ? 16.889 63.105 18.059 1.00 12.61 94 LYS A C 1
ATOM 700 O O . LYS A 1 108 ? 17.586 62.269 17.544 1.00 12.23 94 LYS A O 1
ATOM 706 N N . ILE A 1 109 ? 15.882 62.785 18.879 1.00 12.04 95 ILE A N 1
ATOM 707 C CA . ILE A 1 109 ? 15.553 61.419 19.209 1.00 10.88 95 ILE A CA 1
ATOM 708 C C . ILE A 1 109 ? 14.415 60.941 18.311 1.00 10.36 95 ILE A C 1
ATOM 709 O O . ILE A 1 109 ? 13.434 61.673 18.105 1.00 11.92 95 ILE A O 1
ATOM 714 N N . TYR A 1 110 ? 14.530 59.706 17.805 1.00 9.18 96 TYR A N 1
ATOM 715 C CA . TYR A 1 110 ? 13.477 59.138 16.939 1.00 10.25 96 TYR A CA 1
ATOM 716 C C . TYR A 1 110 ? 13.172 57.725 17.362 1.00 10.37 96 TYR A C 1
ATOM 717 O O . TYR A 1 110 ? 14.076 56.935 17.713 1.00 10.37 96 TYR A O 1
ATOM 726 N N . THR A 1 111 ? 11.900 57.367 17.242 1.00 9.89 97 THR A N 1
ATOM 727 C CA . THR A 1 111 ? 11.475 56.008 17.326 1.00 9.02 97 THR A CA 1
ATOM 728 C C . THR A 1 111 ? 11.276 55.489 15.911 1.00 9.32 97 THR A C 1
ATOM 729 O O . THR A 1 111 ? 10.440 55.997 15.157 1.00 11.26 97 THR A O 1
ATOM 733 N N . LEU A 1 112 ? 12.095 54.519 15.547 1.00 8.97 98 LEU A N 1
ATOM 734 C CA . LEU A 1 112 ? 12.104 53.963 14.143 1.00 7.99 98 LEU A CA 1
ATOM 735 C C . LEU A 1 112 ? 11.678 52.536 14.204 1.00 8.58 98 LEU A C 1
ATOM 736 O O . LEU A 1 112 ? 12.225 51.737 14.979 1.00 10.39 98 LEU A O 1
ATOM 741 N N . GLU A 1 113 ? 10.632 52.230 13.453 1.00 8.76 99 GLU A N 1
ATOM 742 C CA . GLU A 1 113 ? 10.115 50.843 13.483 1.00 9.88 99 GLU A CA 1
ATOM 743 C C . GLU A 1 113 ? 10.078 50.258 12.095 1.00 10.40 99 GLU A C 1
ATOM 744 O O . GLU A 1 113 ? 9.730 50.938 11.136 1.00 11.69 99 GLU A O 1
ATOM 750 N N . PHE A 1 114 ? 10.392 48.969 12.007 1.00 8.91 100 PHE A N 1
ATOM 751 C CA . PHE A 1 114 ? 10.266 48.202 10.776 1.00 8.39 100 PHE A CA 1
ATOM 752 C C . PHE A 1 114 ? 9.243 47.082 11.089 1.00 9.03 100 PHE A C 1
ATOM 753 O O . PHE A 1 114 ? 9.313 46.430 12.138 1.00 11.04 100 PHE A O 1
ATOM 761 N N . VAL A 1 115 ? 8.360 46.827 10.135 1.00 9.57 101 VAL A N 1
ATOM 762 C CA . VAL A 1 115 ? 7.315 45.785 10.325 1.00 9.67 101 VAL A CA 1
ATOM 763 C C . VAL A 1 115 ? 7.310 44.965 9.052 1.00 10.29 101 VAL A C 1
ATOM 764 O O . VAL A 1 115 ? 7.140 45.521 7.951 1.00 10.90 101 VAL A O 1
ATOM 768 N N . SER A 1 116 ? 7.499 43.652 9.156 1.00 10.95 102 SER A N 1
ATOM 769 C CA . SER A 1 116 ? 7.625 42.812 7.954 1.00 10.30 102 SER A CA 1
ATOM 770 C C . SER A 1 116 ? 6.494 41.851 7.805 1.00 12.64 102 SER A C 1
ATOM 771 O O . SER A 1 116 ? 6.265 41.021 8.682 1.00 15.29 102 SER A O 1
ATOM 774 N N . ASN A 1 117 ? 5.796 41.936 6.690 1.00 14.92 103 ASN A N 1
ATOM 775 C CA . ASN A 1 117 ? 4.698 41.010 6.419 1.00 18.93 103 ASN A CA 1
ATOM 776 C C . ASN A 1 117 ? 4.364 40.985 4.951 1.00 17.41 103 ASN A C 1
ATOM 777 O O . ASN A 1 117 ? 4.335 42.082 4.307 1.00 17.48 103 ASN A O 1
ATOM 782 N N . GLY A 1 118 ? 4.199 39.763 4.446 1.00 18.42 104 GLY A N 1
ATOM 783 C CA . GLY A 1 118 ? 3.740 39.547 3.064 1.00 20.90 104 GLY A CA 1
ATOM 784 C C . GLY A 1 118 ? 4.695 40.157 2.064 1.00 19.68 104 GLY A C 1
ATOM 785 O O . GLY A 1 118 ? 4.271 40.609 0.975 1.00 22.72 104 GLY A O 1
ATOM 786 N N . GLY A 1 119 ? 5.971 40.172 2.417 1.00 15.48 105 GLY A N 1
ATOM 787 C CA . GLY A 1 119 ? 7.015 40.617 1.510 1.00 16.16 105 GLY A CA 1
ATOM 788 C C . GLY A 1 119 ? 7.201 42.135 1.480 1.00 13.39 105 GLY A C 1
ATOM 789 O O . GLY A 1 119 ? 7.972 42.649 0.647 1.00 13.66 105 GLY A O 1
ATOM 790 N N . ILE A 1 120 ? 6.490 42.860 2.343 1.00 11.72 106 ILE A N 1
ATOM 791 C CA . ILE A 1 120 ? 6.663 44.312 2.438 1.00 10.70 106 ILE A CA 1
ATOM 792 C C . ILE A 1 120 ? 7.197 44.635 3.806 1.00 11.16 106 ILE A C 1
ATOM 793 O O . ILE A 1 120 ? 6.605 44.190 4.827 1.00 12.52 106 ILE A O 1
ATOM 798 N N . ILE A 1 121 ? 8.277 45.441 3.847 1.00 9.97 107 ILE A N 1
ATOM 799 C CA . ILE A 1 121 ? 8.755 45.923 5.144 1.00 9.83 107 ILE A CA 1
ATOM 800 C C . ILE A 1 121 ? 8.316 47.391 5.204 1.00 10.13 107 ILE A C 1
ATOM 801 O O . ILE A 1 121 ? 8.805 48.224 4.439 1.00 12.06 107 ILE A O 1
ATOM 806 N N . SER A 1 122 ? 7.417 47.688 6.143 1.00 8.91 108 SER A N 1
ATOM 807 C CA . SER A 1 122 ? 6.830 49.035 6.320 1.00 9.81 108 SER A CA 1
ATOM 808 C C . SER A 1 122 ? 7.725 49.709 7.385 1.00 9.48 108 SER A C 1
ATOM 809 O O . SER A 1 122 ? 8.134 49.093 8.384 1.00 10.27 108 SER A O 1
ATOM 812 N N . ILE A 1 123 ? 8.004 50.991 7.199 1.00 9.17 109 ILE A N 1
ATOM 813 C CA . ILE A 1 123 ? 8.957 51.729 8.046 1.00 8.69 109 ILE A CA 1
ATOM 814 C C . ILE A 1 123 ? 8.237 52.951 8.596 1.00 8.70 109 ILE A C 1
ATOM 815 O O . ILE A 1 123 ? 7.626 53.683 7.813 1.00 10.30 109 ILE A O 1
ATOM 820 N N . PHE A 1 124 ? 8.300 53.140 9.937 1.00 8.28 110 PHE A N 1
ATOM 821 C CA . PHE A 1 124 ? 7.647 54.255 10.618 1.00 9.12 110 PHE A CA 1
ATOM 822 C C . PHE A 1 124 ? 8.640 55.060 11.393 1.00 9.02 110 PHE A C 1
ATOM 823 O O . PHE A 1 124 ? 9.558 54.511 11.967 1.00 9.59 110 PHE A O 1
ATOM 831 N N . VAL A 1 125 ? 8.427 56.379 11.415 1.00 8.70 111 VAL A N 1
ATOM 832 C CA . VAL A 1 125 ? 9.283 57.264 12.205 1.00 9.89 111 VAL A CA 1
ATOM 833 C C . VAL A 1 125 ? 8.356 58.015 13.148 1.00 10.80 111 VAL A C 1
ATOM 834 O O . VAL A 1 125 ? 7.405 58.677 12.682 1.00 11.27 111 VAL A O 1
ATOM 838 N N . ASN A 1 126 ? 8.544 57.872 14.461 1.00 9.94 112 ASN A N 1
ATOM 839 C CA . ASN A 1 126 ? 7.704 58.604 15.428 1.00 11.77 112 ASN A CA 1
ATOM 840 C C . ASN A 1 126 ? 6.227 58.311 15.212 1.00 11.35 112 ASN A C 1
ATOM 841 O O . ASN A 1 126 ? 5.356 59.193 15.249 1.00 13.78 112 ASN A O 1
ATOM 846 N N . GLY A 1 127 ? 6.000 57.056 14.864 1.00 11.87 113 GLY A N 1
ATOM 847 C CA . GLY A 1 127 ? 4.624 56.523 14.723 1.00 12.96 113 GLY A CA 1
ATOM 848 C C . GLY A 1 127 ? 3.996 56.722 13.339 1.00 14.78 113 GLY A C 1
ATOM 849 O O . GLY A 1 127 ? 2.973 56.062 13.020 1.00 18.25 113 GLY A O 1
ATOM 850 N N . ALA A 1 128 ? 4.571 57.623 12.518 1.00 13.18 114 ALA A N 1
ATOM 851 C CA . ALA A 1 128 ? 3.990 57.924 11.195 1.00 14.25 114 ALA A CA 1
ATOM 852 C C . ALA A 1 128 ? 4.641 57.069 10.123 1.00 12.66 114 ALA A C 1
ATOM 853 O O . ALA A 1 128 ? 5.865 56.797 10.141 1.00 11.72 114 ALA A O 1
ATOM 855 N N . HIS A 1 129 ? 3.833 56.602 9.188 1.00 13.81 115 HIS A N 1
ATOM 856 C CA . HIS A 1 129 ? 4.395 55.834 8.086 1.00 12.02 115 HIS A CA 1
ATOM 857 C C . HIS A 1 129 ? 5.382 56.675 7.295 1.00 12.63 115 HIS A C 1
ATOM 858 O O . HIS A 1 129 ? 5.085 57.813 6.914 1.00 15.29 115 HIS A O 1
ATOM 865 N N . PHE A 1 130 ? 6.558 56.112 7.061 1.00 11.07 116 PHE A N 1
ATOM 866 C CA . PHE A 1 130 ? 7.624 56.809 6.313 1.00 11.78 116 PHE A CA 1
ATOM 867 C C . PHE A 1 130 ? 7.791 56.203 4.916 1.00 10.81 116 PHE A C 1
ATOM 868 O O . PHE A 1 130 ? 7.799 56.942 3.907 1.00 12.98 116 PHE A O 1
ATOM 876 N N . ALA A 1 131 ? 7.960 54.876 4.832 1.00 11.30 117 ALA A N 1
ATOM 877 C CA . ALA A 1 131 ? 8.151 54.275 3.503 1.00 10.68 117 ALA A CA 1
ATOM 878 C C . ALA A 1 131 ? 7.874 52.793 3.592 1.00 10.16 117 ALA A C 1
ATOM 879 O O . ALA A 1 131 ? 8.027 52.200 4.649 1.00 11.47 117 ALA A O 1
ATOM 881 N N . ASP A 1 132 ? 7.502 52.209 2.470 1.00 11.15 118 ASP A N 1
ATOM 882 C CA . ASP A 1 132 ? 7.518 50.770 2.301 1.00 10.68 118 ASP A CA 1
ATOM 883 C C . ASP A 1 132 ? 8.737 50.334 1.494 1.00 11.28 118 ASP A C 1
ATOM 884 O O . ASP A 1 132 ? 9.224 51.078 0.581 1.00 13.05 118 ASP A O 1
ATOM 889 N N . PHE A 1 133 ? 9.239 49.126 1.814 1.00 11.29 119 PHE A N 1
ATOM 890 C CA . PHE A 1 133 ? 10.284 48.508 1.009 1.00 9.82 119 PHE A CA 1
ATOM 891 C C . PHE A 1 133 ? 9.735 47.144 0.609 1.00 9.64 119 PHE A C 1
ATOM 892 O O . PHE A 1 133 ? 9.410 46.329 1.460 1.00 10.53 119 PHE A O 1
ATOM 900 N N . VAL A 1 134 ? 9.664 46.869 -0.676 1.00 10.15 120 VAL A N 1
ATOM 901 C CA . VAL A 1 134 ? 9.194 45.558 -1.142 1.00 9.92 120 VAL A CA 1
ATOM 902 C C . VAL A 1 134 ? 10.416 44.646 -1.202 1.00 10.82 120 VAL A C 1
ATOM 903 O O . VAL A 1 134 ? 11.341 44.893 -2.035 1.00 12.96 120 VAL A O 1
ATOM 907 N N . GLU A 1 135 ? 10.479 43.646 -0.335 1.00 11.28 121 GLU A N 1
ATOM 908 C CA . GLU A 1 135 ? 11.712 42.848 -0.237 1.00 11.49 121 GLU A CA 1
ATOM 909 C C . GLU A 1 135 ? 11.962 42.046 -1.547 1.00 13.07 121 GLU A C 1
ATOM 910 O O . GLU A 1 135 ? 11.030 41.702 -2.322 1.00 14.54 121 GLU A O 1
ATOM 916 N N . ARG A 1 136 ? 13.238 41.822 -1.809 1.00 13.54 122 ARG A N 1
ATOM 917 C CA . ARG A 1 136 ? 13.676 41.148 -3.023 1.00 14.74 122 ARG A CA 1
ATOM 918 C C . ARG A 1 136 ? 14.210 39.741 -2.760 1.00 15.03 122 ARG A C 1
ATOM 919 O O . ARG A 1 136 ? 14.460 38.992 -3.699 1.00 18.15 122 ARG A O 1
ATOM 927 N N . THR A 1 137 ? 14.354 39.398 -1.469 1.00 15.23 123 THR A N 1
ATOM 928 C CA . THR A 1 137 ? 14.844 38.094 -0.948 1.00 16.04 123 THR A CA 1
ATOM 929 C C . THR A 1 137 ? 13.994 37.849 0.318 1.00 15.14 123 THR A C 1
ATOM 930 O O . THR A 1 137 ? 13.649 38.821 0.977 1.00 14.10 123 THR A O 1
ATOM 934 N N . PRO A 1 138 ? 13.653 36.566 0.653 1.00 14.53 124 PRO A N 1
ATOM 935 C CA . PRO A 1 138 ? 12.722 36.374 1.755 1.00 14.40 124 PRO A CA 1
ATOM 936 C C . PRO A 1 138 ? 13.263 36.840 3.106 1.00 13.69 124 PRO A C 1
ATOM 937 O O . PRO A 1 138 ? 14.379 36.435 3.557 1.00 16.19 124 PRO A O 1
ATOM 941 N N . SER A 1 139 ? 12.467 37.643 3.788 1.00 14.91 125 SER A N 1
ATOM 942 C CA . SER A 1 139 ? 12.829 38.101 5.139 1.00 13.14 125 SER A CA 1
ATOM 943 C C . SER A 1 139 ? 12.704 37.008 6.196 1.00 13.29 125 SER A C 1
ATOM 944 O O . SER A 1 139 ? 13.252 37.157 7.301 1.00 13.61 125 SER A O 1
ATOM 947 N N . HIS A 1 140 ? 12.047 35.889 5.886 1.00 14.69 126 HIS A N 1
ATOM 948 C CA . HIS A 1 140 ? 12.113 34.699 6.820 1.00 15.14 126 HIS A CA 1
ATOM 949 C C . HIS A 1 140 ? 13.539 34.223 7.116 1.00 16.18 126 HIS A C 1
ATOM 950 O O . HIS A 1 140 ? 13.787 33.668 8.188 1.00 17.07 126 HIS A O 1
ATOM 957 N N . GLY A 1 141 ? 14.485 34.532 6.216 1.00 15.35 127 GLY A N 1
ATOM 958 C CA . GLY A 1 141 ? 15.859 34.039 6.407 1.00 17.75 127 GLY A CA 1
ATOM 959 C C . GLY A 1 141 ? 16.719 34.993 7.217 1.00 15.62 127 GLY A C 1
ATOM 960 O O . GLY A 1 141 ? 17.867 34.665 7.506 1.00 18.45 127 GLY A O 1
ATOM 961 N N . VAL A 1 142 ? 16.183 36.145 7.619 1.00 14.05 128 VAL A N 1
ATOM 962 C CA . VAL A 1 142 ? 16.975 37.109 8.383 1.00 12.82 128 VAL A CA 1
ATOM 963 C C . VAL A 1 142 ? 17.449 36.471 9.667 1.00 14.18 128 VAL A C 1
ATOM 964 O O . VAL A 1 142 ? 16.670 35.805 10.391 1.00 14.62 128 VAL A O 1
ATOM 968 N N . HIS A 1 143 ? 18.753 36.661 9.966 1.00 12.63 129 HIS A N 1
ATOM 969 C CA . HIS A 1 143 ? 19.328 36.082 11.210 1.00 13.04 129 HIS A CA 1
ATOM 970 C C . HIS A 1 143 ? 20.073 37.101 12.032 1.00 12.36 129 HIS A C 1
ATOM 971 O O . HIS A 1 143 ? 20.464 36.792 13.151 1.00 13.39 129 HIS A O 1
ATOM 978 N N . LEU A 1 144 ? 20.235 38.328 11.512 1.00 11.02 130 LEU A N 1
ATOM 979 C CA . LEU A 1 144 ? 21.017 39.338 12.244 1.00 12.29 130 LEU A CA 1
ATOM 980 C C . LEU A 1 144 ? 20.494 40.730 11.940 1.00 11.36 130 LEU A C 1
ATOM 981 O O . LEU A 1 144 ? 20.148 41.042 10.773 1.00 11.85 130 LEU A O 1
ATOM 986 N N . ILE A 1 145 ? 20.402 41.550 12.993 1.00 10.76 131 ILE A N 1
ATOM 987 C CA . ILE A 1 145 ? 20.106 42.957 12.869 1.00 10.30 131 ILE A CA 1
ATOM 988 C C . ILE A 1 145 ? 21.415 43.709 13.172 1.00 11.73 131 ILE A C 1
ATOM 989 O O . ILE A 1 145 ? 21.990 43.549 14.263 1.00 13.00 131 ILE A O 1
ATOM 994 N N . GLU A 1 146 ? 21.883 44.492 12.186 1.00 10.42 132 GLU A N 1
ATOM 995 C CA . GLU A 1 146 ? 23.137 45.264 12.354 1.00 11.87 132 GLU A CA 1
ATOM 996 C C . GLU A 1 146 ? 22.852 46.758 12.334 1.00 12.33 132 GLU A C 1
ATOM 997 O O . GLU A 1 146 ? 22.125 47.223 11.454 1.00 15.50 132 GLU A O 1
ATOM 1003 N N . ILE A 1 147 ? 23.420 47.506 13.266 1.00 11.76 133 ILE A N 1
ATOM 1004 C CA . ILE A 1 147 ? 23.218 48.956 13.308 1.00 11.67 133 ILE A CA 1
ATOM 1005 C C . ILE A 1 147 ? 24.627 49.558 13.362 1.00 12.78 133 ILE A C 1
ATOM 1006 O O . ILE A 1 147 ? 25.436 49.220 14.249 1.00 14.74 133 ILE A O 1
ATOM 1011 N N . GLU A 1 148 ? 24.937 50.417 12.388 1.00 12.64 134 GLU A N 1
ATOM 1012 C CA . GLU A 1 148 ? 26.298 50.993 12.318 1.00 13.41 134 GLU A CA 1
ATOM 1013 C C . GLU A 1 148 ? 26.253 52.458 11.958 1.00 12.17 134 GLU A C 1
ATOM 1014 O O . GLU A 1 148 ? 25.273 52.952 11.363 1.00 11.91 134 GLU A O 1
ATOM 1020 N N . GLY A 1 149 ? 27.355 53.126 12.260 1.00 12.55 135 GLY A N 1
ATOM 1021 C CA . GLY A 1 149 ? 27.561 54.499 11.738 1.00 13.59 135 GLY A CA 1
ATOM 1022 C C . GLY A 1 149 ? 27.269 55.552 12.788 1.00 14.15 135 GLY A C 1
ATOM 1023 O O . GLY A 1 149 ? 27.389 55.293 14.010 1.00 14.03 135 GLY A O 1
ATOM 1024 N N . GLY A 1 150 ? 26.897 56.743 12.328 1.00 13.56 136 GLY A N 1
ATOM 1025 C CA . GLY A 1 150 ? 26.750 57.886 13.266 1.00 13.38 136 GLY A CA 1
ATOM 1026 C C . GLY A 1 150 ? 25.404 57.890 13.934 1.00 13.25 136 GLY A C 1
ATOM 1027 O O . GLY A 1 150 ? 24.491 58.677 13.592 1.00 13.11 136 GLY A O 1
ATOM 1028 N N . VAL A 1 151 ? 25.257 56.982 14.878 1.00 12.28 137 VAL A N 1
ATOM 1029 C CA . VAL A 1 151 ? 23.955 56.810 15.552 1.00 11.75 137 VAL A CA 1
ATOM 1030 C C . VAL A 1 151 ? 24.187 56.218 16.924 1.00 12.46 137 VAL A C 1
ATOM 1031 O O . VAL A 1 151 ? 25.038 55.354 17.087 1.00 13.97 137 VAL A O 1
ATOM 1035 N N . HIS A 1 152 ? 23.421 56.722 17.905 1.00 12.28 138 HIS A N 1
ATOM 1036 C CA . HIS A 1 152 ? 23.396 56.134 19.225 1.00 12.21 138 HIS A CA 1
ATOM 1037 C C . HIS A 1 152 ? 22.100 55.371 19.351 1.00 11.89 138 HIS A C 1
ATOM 1038 O O . HIS A 1 152 ? 21.024 55.921 19.063 1.00 11.03 138 HIS A O 1
ATOM 1045 N N . VAL A 1 153 ? 22.186 54.112 19.793 1.00 11.17 139 VAL A N 1
ATOM 1046 C CA . VAL A 1 153 ? 20.955 53.320 19.982 1.00 10.42 139 VAL A CA 1
ATOM 1047 C C . VAL A 1 153 ? 20.612 53.361 21.479 1.00 9.96 139 VAL A C 1
ATOM 1048 O O . VAL A 1 153 ? 21.309 52.768 22.329 1.00 12.63 139 VAL A O 1
ATOM 1052 N N . HIS A 1 154 ? 19.484 54.001 21.802 1.00 9.49 140 HIS A N 1
ATOM 1053 C CA . HIS A 1 154 ? 19.001 53.971 23.171 1.00 10.11 140 HIS A CA 1
ATOM 1054 C C . HIS A 1 154 ? 18.327 52.623 23.478 1.00 10.09 140 HIS A C 1
ATOM 1055 O O . HIS A 1 154 ? 18.525 52.074 24.584 1.00 10.78 140 HIS A O 1
ATOM 1062 N N . SER A 1 155 ? 17.492 52.112 22.562 1.00 10.04 141 SER A N 1
ATOM 1063 C CA . SER A 1 155 ? 16.804 50.804 22.856 1.00 9.28 141 SER A CA 1
ATOM 1064 C C . SER A 1 155 ? 16.501 50.094 21.587 1.00 9.42 141 SER A C 1
ATOM 1065 O O . SER A 1 155 ? 16.364 50.727 20.523 1.00 8.97 141 SER A O 1
ATOM 1068 N N . ALA A 1 156 ? 16.448 48.761 21.664 1.00 9.71 142 ALA A N 1
ATOM 1069 C CA . ALA A 1 156 ? 16.095 47.937 20.507 1.00 8.58 142 ALA A CA 1
ATOM 1070 C C . ALA A 1 156 ? 15.182 46.792 20.976 1.00 9.77 142 ALA A C 1
ATOM 1071 O O . ALA A 1 156 ? 15.523 46.140 21.999 1.00 11.93 142 ALA A O 1
ATOM 1073 N N . HIS A 1 157 ? 14.059 46.572 20.244 1.00 9.83 143 HIS A N 1
ATOM 1074 C CA . HIS A 1 157 ? 13.047 45.614 20.651 1.00 11.00 143 HIS A CA 1
ATOM 1075 C C . HIS A 1 157 ? 12.554 44.887 19.468 1.00 10.32 143 HIS A C 1
ATOM 1076 O O . HIS A 1 157 ? 12.313 45.518 18.435 1.00 11.36 143 HIS A O 1
ATOM 1083 N N . VAL A 1 158 ? 12.283 43.574 19.614 1.00 10.56 144 VAL A N 1
ATOM 1084 C CA . VAL A 1 158 ? 11.679 42.788 18.538 1.00 11.28 144 VAL A CA 1
ATOM 1085 C C . VAL A 1 158 ? 10.432 42.125 19.104 1.00 13.16 144 VAL A C 1
ATOM 1086 O O . VAL A 1 158 ? 10.449 41.532 20.218 1.00 13.95 144 VAL A O 1
ATOM 1090 N N . SER A 1 159 ? 9.335 42.204 18.360 1.00 13.64 145 SER A N 1
ATOM 1091 C CA . SER A 1 159 ? 8.203 41.336 18.700 1.00 17.18 145 SER A CA 1
ATOM 1092 C C . SER A 1 159 ? 7.878 40.582 17.460 1.00 17.95 145 SER A C 1
ATOM 1093 O O . SER A 1 159 ? 7.826 41.143 16.388 1.00 20.38 145 SER A O 1
ATOM 1096 N N . HIS A 1 160 ? 7.647 39.299 17.601 1.00 19.44 146 HIS A N 1
ATOM 1097 C CA . HIS A 1 160 ? 7.272 38.492 16.494 1.00 19.79 146 HIS A CA 1
ATOM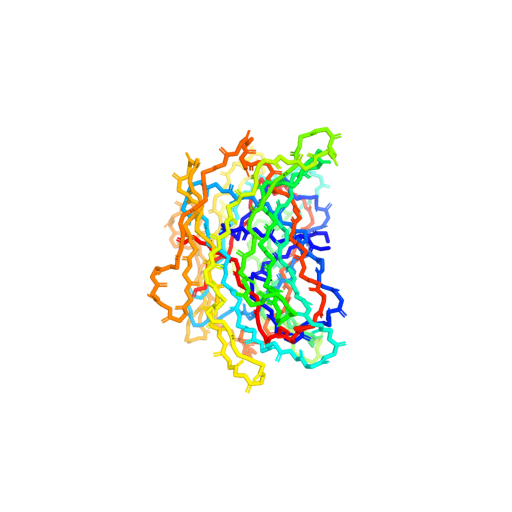 1098 C C . HIS A 1 160 ? 5.787 38.407 16.426 1.00 25.66 146 HIS A C 1
ATOM 1099 O O . HIS A 1 160 ? 5.358 38.099 15.336 1.00 31.99 146 HIS A O 1
ATOM 1106 N N . GLY B 1 21 ? 26.834 39.259 22.429 1.00 31.91 7 GLY B N 1
ATOM 1107 C CA . GLY B 1 21 ? 26.558 39.800 23.779 1.00 29.76 7 GLY B CA 1
ATOM 1108 C C . GLY B 1 21 ? 25.072 39.763 24.069 1.00 25.00 7 GLY B C 1
ATOM 1109 O O . GLY B 1 21 ? 24.680 39.262 25.113 1.00 30.74 7 GLY B O 1
ATOM 1110 N N . ILE B 1 22 ? 24.257 40.305 23.160 1.00 20.66 8 ILE B N 1
ATOM 1111 C CA . ILE B 1 22 ? 22.805 40.255 23.317 1.00 18.39 8 ILE B CA 1
ATOM 1112 C C . ILE B 1 22 ? 22.130 39.621 22.075 1.00 16.66 8 ILE B C 1
ATOM 1113 O O . ILE B 1 22 ? 22.658 39.645 20.974 1.00 17.68 8 ILE B O 1
ATOM 1118 N N . SER B 1 23 ? 20.913 39.126 22.249 1.00 15.50 9 SER B N 1
ATOM 1119 C CA . SER B 1 23 ? 20.227 38.385 21.188 1.00 15.14 9 SER B CA 1
ATOM 1120 C C . SER B 1 23 ? 18.723 38.462 21.298 1.00 13.90 9 SER B C 1
ATOM 1121 O O . SER B 1 23 ? 18.211 38.391 22.420 1.00 13.28 9 SER B O 1
ATOM 1124 N N . PHE B 1 24 ? 18.069 38.603 20.168 1.00 13.97 10 PHE B N 1
ATOM 1125 C CA . PHE B 1 24 ? 16.624 38.559 20.149 1.00 13.40 10 PHE B CA 1
ATOM 1126 C C . PHE B 1 24 ? 16.090 37.146 19.977 1.00 13.21 10 PHE B C 1
ATOM 1127 O O . PHE B 1 24 ? 14.864 36.952 19.787 1.00 13.65 10 PHE B O 1
ATOM 1135 N N . ARG B 1 25 ? 16.990 36.141 20.034 1.00 12.49 11 ARG B N 1
ATOM 1136 C CA . ARG B 1 25 ? 16.528 34.727 19.906 1.00 12.52 11 ARG B CA 1
ATOM 1137 C C . ARG B 1 25 ? 16.059 34.223 21.272 1.00 13.06 11 ARG B C 1
ATOM 1138 O O . ARG B 1 25 ? 16.764 33.483 21.996 1.00 13.56 11 ARG B O 1
ATOM 1146 N N . ASN B 1 26 ? 14.846 34.659 21.642 1.00 12.59 12 ASN B N 1
ATOM 1147 C CA . ASN B 1 26 ? 14.265 34.348 22.940 1.00 12.99 12 ASN B CA 1
ATOM 1148 C C . ASN B 1 26 ? 13.766 32.915 23.014 1.00 12.98 12 ASN B C 1
ATOM 1149 O O . ASN B 1 26 ? 13.335 32.506 24.096 1.00 12.19 12 ASN B O 1
ATOM 1154 N N . GLU B 1 27 ? 13.763 32.179 21.889 1.00 12.14 13 GLU B N 1
ATOM 1155 C CA . GLU B 1 27 ? 13.385 30.740 21.880 1.00 12.51 13 GLU B CA 1
ATOM 1156 C C . GLU B 1 27 ? 14.483 30.034 21.140 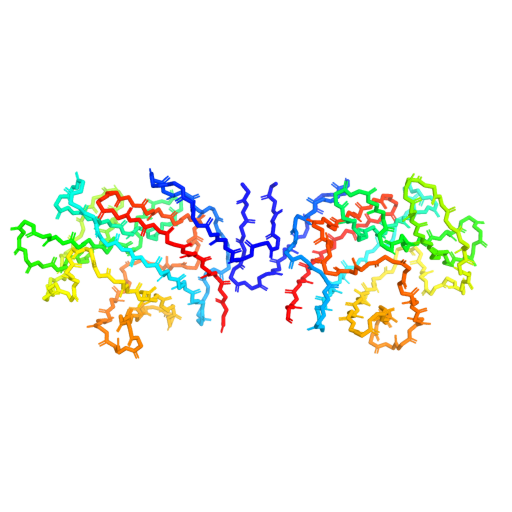1.00 12.59 13 GLU B C 1
ATOM 1157 O O . GLU B 1 27 ? 14.890 30.464 20.048 1.00 14.28 13 GLU B O 1
ATOM 1163 N N . PHE B 1 28 ? 14.925 28.917 21.689 1.00 11.89 14 PHE B N 1
ATOM 1164 C CA . PHE B 1 28 ? 15.974 28.133 21.032 1.00 12.25 14 PHE B CA 1
ATOM 1165 C C . PHE B 1 28 ? 15.742 26.670 21.326 1.00 11.77 14 PHE B C 1
ATOM 1166 O O . PHE B 1 28 ? 15.015 26.310 22.296 1.00 13.41 14 PHE B O 1
ATOM 1174 N N . PHE B 1 29 ? 16.367 25.811 20.525 1.00 12.25 15 PHE B N 1
ATOM 1175 C CA . PHE B 1 29 ? 16.020 24.385 20.476 1.00 11.71 15 PHE B CA 1
ATOM 1176 C C . PHE B 1 29 ? 17.245 23.539 20.666 1.00 14.09 15 PHE B C 1
ATOM 1177 O O . PHE B 1 29 ? 18.347 23.879 20.233 1.00 14.87 15 PHE B O 1
ATOM 1185 N N . ASN B 1 30 ? 17.025 22.372 21.281 1.00 12.30 16 ASN B N 1
ATOM 1186 C CA . ASN B 1 30 ? 18.039 21.334 21.451 1.00 14.04 16 ASN B CA 1
ATOM 1187 C C . ASN B 1 30 ? 19.397 21.843 22.005 1.00 14.97 16 ASN B C 1
ATOM 1188 O O . ASN B 1 30 ? 20.449 21.410 21.524 1.00 18.79 16 ASN B O 1
ATOM 1193 N N . PRO B 1 31 ? 19.374 22.687 23.051 1.00 14.84 17 PRO B N 1
ATOM 1194 C CA . PRO B 1 31 ? 20.695 23.025 23.643 1.00 15.78 17 PRO B CA 1
ATOM 1195 C C . PRO B 1 31 ? 21.218 21.799 24.372 1.00 17.40 17 PRO B C 1
ATOM 1196 O O . PRO B 1 31 ? 20.433 21.012 24.864 1.00 20.81 17 PRO B O 1
ATOM 1200 N N . GLN B 1 32 ? 22.525 21.652 24.487 1.00 17.97 18 GLN B N 1
ATOM 1201 C CA . GLN B 1 32 ? 23.106 20.493 25.216 1.00 21.39 18 GLN B CA 1
ATOM 1202 C C . GLN B 1 32 ? 23.063 20.777 26.735 1.00 19.55 18 GLN B C 1
ATOM 1203 O O . GLN B 1 32 ? 23.289 21.902 27.193 1.00 22.63 18 GLN B O 1
ATOM 1209 N N . THR B 1 33 ? 22.710 19.766 27.511 1.00 18.34 19 THR B N 1
ATOM 1210 C CA . THR B 1 33 ? 22.754 19.873 28.988 1.00 18.22 19 THR B CA 1
ATOM 1211 C C . THR B 1 33 ? 24.257 19.689 29.393 1.00 18.41 19 THR B C 1
ATOM 1212 O O . THR B 1 33 ? 24.941 18.803 28.876 1.00 24.15 19 THR B O 1
ATOM 1216 N N . PRO B 1 34 ? 24.793 20.501 30.321 1.00 18.62 20 PRO B N 1
ATOM 1217 C CA . PRO B 1 34 ? 24.089 21.526 31.057 1.00 18.33 20 PRO B CA 1
ATOM 1218 C C . PRO B 1 34 ? 23.896 22.826 30.257 1.00 18.31 20 PRO B C 1
ATOM 1219 O O . PRO B 1 34 ? 24.812 23.263 29.487 1.00 18.56 20 PRO B O 1
ATOM 1223 N N . VAL B 1 35 ? 22.718 23.417 30.436 1.00 16.61 21 VAL B N 1
ATOM 1224 C CA . VAL B 1 35 ? 22.350 24.617 29.713 1.00 15.83 21 VAL B CA 1
ATOM 1225 C C . VAL B 1 35 ? 22.572 25.787 30.644 1.00 16.41 21 VAL B C 1
ATOM 1226 O O . VAL B 1 35 ? 22.102 25.756 31.798 1.00 18.72 21 VAL B O 1
ATOM 1230 N N . ASN B 1 36 ? 23.271 26.811 30.134 1.00 15.97 22 ASN B N 1
ATOM 1231 C CA . ASN B 1 36 ? 23.496 28.036 30.895 1.00 16.80 22 ASN B CA 1
ATOM 1232 C C . ASN B 1 36 ? 22.878 29.147 30.049 1.00 17.12 22 ASN B C 1
ATOM 1233 O O . ASN B 1 36 ? 23.258 29.321 28.891 1.00 20.14 22 ASN B O 1
ATOM 1238 N N . ILE B 1 37 ? 21.902 29.857 30.594 1.00 14.16 23 ILE B N 1
ATOM 1239 C CA . ILE B 1 37 ? 21.137 30.823 29.806 1.00 14.21 23 ILE B CA 1
ATOM 1240 C C . ILE B 1 37 ? 21.274 32.189 30.514 1.00 14.20 23 ILE B C 1
ATOM 1241 O O . ILE B 1 37 ? 20.590 32.416 31.524 1.00 14.91 23 ILE B O 1
ATOM 1246 N N . PRO B 1 38 ? 22.153 33.084 30.035 1.00 16.27 24 PRO B N 1
ATOM 1247 C CA . PRO B 1 38 ? 22.200 34.488 30.552 1.00 15.21 24 PRO B CA 1
ATOM 1248 C C . PRO B 1 38 ? 20.901 35.184 30.130 1.00 14.01 24 PRO B C 1
ATOM 1249 O O . PRO B 1 38 ? 20.503 35.118 28.954 1.00 15.24 24 PRO B O 1
ATOM 1253 N N . VAL B 1 39 ? 20.273 35.798 31.117 1.00 14.53 25 VAL B N 1
ATOM 1254 C CA . VAL B 1 39 ? 18.973 36.487 30.941 1.00 13.54 25 VAL B CA 1
ATOM 1255 C C . VAL B 1 39 ? 18.910 37.859 31.593 1.00 14.93 25 VAL B C 1
ATOM 1256 O O . VAL B 1 39 ? 19.743 38.176 32.458 1.00 16.36 25 VAL B O 1
ATOM 1260 N N . GLN B 1 40 ? 17.918 38.652 31.163 1.00 15.21 26 GLN B N 1
ATOM 1261 C CA . GLN B 1 40 ? 17.543 39.859 31.875 1.00 16.20 26 GLN B CA 1
ATOM 1262 C C . GLN B 1 40 ? 16.044 40.031 31.747 1.00 15.14 26 GLN B C 1
ATOM 1263 O O . GLN B 1 40 ? 15.402 39.426 30.887 1.00 13.10 26 GLN B O 1
ATOM 1269 N N . GLY B 1 41 ? 15.512 40.921 32.563 1.00 15.63 27 GLY B N 1
ATOM 1270 C CA . GLY B 1 41 ? 14.114 41.304 32.452 1.00 16.12 27 GLY B CA 1
ATOM 1271 C C . GLY B 1 41 ? 13.165 40.362 33.132 1.00 15.00 27 GLY B C 1
ATOM 1272 O O . GLY B 1 41 ? 11.998 40.267 32.721 1.00 14.81 27 GLY B O 1
ATOM 1273 N N . PHE B 1 42 ? 13.640 39.635 34.128 1.00 14.67 28 PHE B N 1
ATOM 1274 C CA . PHE B 1 42 ? 12.778 38.747 34.902 1.00 12.88 28 PHE B CA 1
ATOM 1275 C C . PHE B 1 42 ? 11.941 39.506 35.946 1.00 14.68 28 PHE B C 1
ATOM 1276 O O . PHE B 1 42 ? 12.218 39.489 37.161 1.00 19.72 28 PHE B O 1
ATOM 1284 N N . SER B 1 43 ? 10.915 40.148 35.466 1.00 13.75 29 SER B N 1
ATOM 1285 C CA . SER B 1 43 ? 10.067 40.979 36.283 1.00 14.61 29 SER B CA 1
ATOM 1286 C C . SER B 1 43 ? 8.680 40.316 36.410 1.00 14.52 29 SER B C 1
ATOM 1287 O O . SER B 1 43 ? 8.421 39.245 35.859 1.00 12.71 29 SER B O 1
ATOM 1290 N N . ASN B 1 44 ? 7.793 41.013 37.112 1.00 14.83 30 ASN B N 1
ATOM 1291 C CA . ASN B 1 44 ? 6.440 40.439 37.308 1.00 14.07 30 ASN B CA 1
ATOM 1292 C C . ASN B 1 44 ? 5.797 40.190 35.912 1.00 13.64 30 ASN B C 1
ATOM 1293 O O . ASN B 1 44 ? 5.747 41.083 35.064 1.00 15.27 30 ASN B O 1
ATOM 1298 N N . GLY B 1 45 ? 5.346 38.954 35.692 1.00 12.95 31 GLY B N 1
ATOM 1299 C CA . GLY B 1 45 ? 4.724 38.511 34.451 1.00 13.66 31 GLY B CA 1
ATOM 1300 C C . GLY B 1 45 ? 5.700 37.750 33.572 1.00 13.13 31 GLY B C 1
ATOM 1301 O O . GLY B 1 45 ? 5.279 37.161 32.559 1.00 13.43 31 GLY B O 1
ATOM 1302 N N . ALA B 1 46 ? 6.992 37.788 33.889 1.00 12.45 32 ALA B N 1
ATOM 1303 C CA . ALA B 1 46 ? 7.968 37.015 33.053 1.00 12.24 32 ALA B CA 1
ATOM 1304 C C . ALA B 1 46 ? 7.732 35.501 33.153 1.00 11.65 32 ALA B C 1
ATOM 1305 O O . ALA B 1 46 ? 7.372 34.989 34.214 1.00 11.55 32 ALA B O 1
ATOM 1307 N N . ARG B 1 47 ? 7.889 34.815 32.018 1.00 10.77 33 ARG B N 1
ATOM 1308 C CA . ARG B 1 47 ? 7.572 33.383 31.881 1.00 11.38 33 ARG B CA 1
ATOM 1309 C C . ARG B 1 47 ? 8.774 32.680 31.242 1.00 11.70 33 ARG B C 1
ATOM 1310 O O . ARG B 1 47 ? 9.242 33.079 30.168 1.00 12.39 33 ARG B O 1
ATOM 1318 N N . LEU B 1 48 ? 9.250 31.632 31.910 1.00 11.07 34 LEU B N 1
ATOM 1319 C CA . LEU B 1 48 ? 10.214 30.709 31.315 1.00 10.45 34 LEU B CA 1
ATOM 1320 C C . LEU B 1 48 ? 9.431 29.432 30.951 1.00 10.93 34 LEU B C 1
ATOM 1321 O O . LEU B 1 48 ? 8.832 28.798 31.851 1.00 11.52 34 LEU B O 1
ATOM 1326 N N . ARG B 1 49 ? 9.484 29.012 29.682 1.00 11.63 35 ARG B N 1
ATOM 1327 C CA . ARG B 1 49 ? 8.810 27.788 29.272 1.00 11.49 35 ARG B CA 1
ATOM 1328 C C . ARG B 1 49 ? 9.883 26.847 28.727 1.00 10.48 35 ARG B C 1
ATOM 1329 O O . ARG B 1 49 ? 10.653 27.193 27.815 1.00 11.98 35 ARG B O 1
ATOM 1337 N N . LEU B 1 50 ? 9.916 25.620 29.274 1.00 10.24 36 LEU B N 1
ATOM 1338 C CA . LEU B 1 50 ? 10.847 24.612 28.822 1.00 9.60 36 LEU B CA 1
ATOM 1339 C C . LEU B 1 50 ? 10.033 23.393 28.334 1.00 9.88 36 LEU B C 1
ATOM 1340 O O . LEU B 1 50 ? 9.115 22.978 28.995 1.00 11.24 36 LEU B O 1
ATOM 1345 N N . VAL B 1 51 ? 10.424 22.802 27.202 1.00 9.72 37 VAL B N 1
ATOM 1346 C CA . VAL B 1 51 ? 9.919 21.471 26.812 1.00 9.38 37 VAL B CA 1
ATOM 1347 C C . VAL B 1 51 ? 11.064 20.524 27.087 1.00 9.69 37 VAL B C 1
ATOM 1348 O O . VAL B 1 51 ? 12.176 20.691 26.539 1.00 10.68 37 VAL B O 1
ATOM 1352 N N . LEU B 1 52 ? 10.791 19.558 27.966 1.00 10.31 38 LEU B N 1
ATOM 1353 C CA . LEU B 1 52 ? 11.885 18.692 28.487 1.00 10.54 38 LEU B CA 1
ATOM 1354 C C . LEU B 1 52 ? 11.527 17.233 28.439 1.00 12.07 38 LEU B C 1
ATOM 1355 O O . LEU B 1 52 ? 10.314 16.890 28.470 1.00 12.20 38 LEU B O 1
ATOM 1360 N N . LEU B 1 53 ? 12.551 16.381 28.460 1.00 11.62 39 LEU B N 1
ATOM 1361 C CA . LEU B 1 53 ? 12.361 14.946 28.526 1.00 14.06 39 LEU B CA 1
ATOM 1362 C C . LEU B 1 53 ? 13.351 14.452 29.568 1.00 14.35 39 LEU B C 1
ATOM 1363 O O . LEU B 1 53 ? 14.559 14.513 29.341 1.00 15.26 39 LEU B O 1
ATOM 1368 N N . PRO B 1 54 ? 12.865 13.993 30.740 1.00 15.02 40 PRO B N 1
ATOM 1369 C CA . PRO B 1 54 ? 13.832 13.471 31.708 1.00 15.11 40 PRO B CA 1
ATOM 1370 C C . PRO B 1 54 ? 14.466 12.170 31.147 1.00 16.04 40 PRO B C 1
ATOM 1371 O O . PRO B 1 54 ? 13.810 11.373 30.448 1.00 20.30 40 PRO B O 1
ATOM 1375 N N . THR B 1 55 ? 15.751 11.938 31.456 1.00 16.55 41 THR B N 1
ATOM 1376 C CA . THR B 1 55 ? 16.447 10.805 30.882 1.00 18.99 41 THR B CA 1
ATOM 1377 C C . THR B 1 55 ? 16.928 9.949 32.023 1.00 20.06 41 THR B C 1
ATOM 1378 O O . THR B 1 55 ? 16.900 10.366 33.189 1.00 23.13 41 THR B O 1
ATOM 1382 N N . SER B 1 56 ? 17.391 8.751 31.678 1.00 24.92 42 SER B N 1
ATOM 1383 C CA . SER B 1 56 ? 17.898 7.803 32.668 1.00 24.48 42 SER B CA 1
ATOM 1384 C C . SER B 1 56 ? 19.347 8.109 32.963 1.00 23.68 42 SER B C 1
ATOM 1385 O O . SER B 1 56 ? 19.970 7.366 33.693 1.00 27.99 42 SER B O 1
ATOM 1388 N N . ALA B 1 57 ? 19.883 9.188 32.374 1.00 24.78 43 ALA B N 1
ATOM 1389 C CA . ALA B 1 57 ? 21.323 9.506 32.529 1.00 28.56 43 ALA B CA 1
ATOM 1390 C C . ALA B 1 57 ? 21.698 9.837 33.975 1.00 26.86 43 ALA B C 1
ATOM 1391 O O . ALA B 1 57 ? 22.803 9.597 34.374 1.00 28.15 43 ALA B O 1
ATOM 1393 N N . ASP B 1 58 ? 20.771 10.376 34.749 1.00 25.40 44 ASP B N 1
ATOM 1394 C CA . ASP B 1 58 ? 21.026 10.762 36.123 1.00 22.28 44 ASP B CA 1
ATOM 1395 C C . ASP B 1 58 ? 19.651 10.630 36.759 1.00 22.20 44 ASP B C 1
ATOM 1396 O O . ASP B 1 58 ? 18.632 10.887 36.073 1.00 23.17 44 ASP B O 1
ATOM 1401 N N . SER B 1 59 ? 19.605 10.266 38.049 1.00 20.60 45 SER B N 1
ATOM 1402 C CA . SER B 1 59 ? 18.341 10.126 38.760 1.00 19.41 45 SER B CA 1
ATOM 1403 C C . SER B 1 59 ? 17.720 11.459 39.163 1.00 16.54 45 SER B C 1
ATOM 1404 O O . SER B 1 59 ? 16.624 11.483 39.723 1.00 17.40 45 SER B O 1
ATOM 1407 N N . ARG B 1 60 ? 18.419 12.577 38.894 1.00 15.91 46 ARG B N 1
ATOM 1408 C CA . ARG B 1 60 ? 17.888 13.926 39.202 1.00 14.32 46 ARG B CA 1
ATOM 1409 C C . ARG B 1 60 ? 18.159 14.907 38.080 1.00 13.74 46 ARG B C 1
ATOM 1410 O O . ARG B 1 60 ? 19.128 14.771 37.319 1.00 14.49 46 ARG B O 1
ATOM 1418 N N . PHE B 1 61 ? 17.318 15.900 37.990 1.00 12.08 47 PHE B N 1
ATOM 1419 C CA . PHE B 1 61 ? 17.650 17.094 37.214 1.00 12.19 47 PHE B CA 1
ATOM 1420 C C . PHE B 1 61 ? 17.180 18.327 37.954 1.00 12.41 47 PHE B C 1
ATOM 1421 O O . PHE B 1 61 ? 16.308 18.260 38.845 1.00 11.84 47 PHE B O 1
ATOM 1429 N N . HIS B 1 62 ? 17.736 19.475 37.612 1.00 13.59 48 HIS B N 1
ATOM 1430 C CA . HIS B 1 62 ? 17.267 20.691 38.225 1.00 12.18 48 HIS B CA 1
ATOM 1431 C C . HIS B 1 62 ? 17.307 21.872 37.284 1.00 11.54 48 HIS B C 1
ATOM 1432 O O . HIS B 1 62 ? 18.096 21.905 36.311 1.00 12.93 48 HIS B O 1
ATOM 1439 N N . ILE B 1 63 ? 16.499 22.867 37.645 1.00 12.37 49 ILE B N 1
ATOM 1440 C CA . ILE B 1 63 ? 16.491 24.197 37.023 1.00 10.54 49 ILE B CA 1
ATOM 1441 C C . ILE B 1 63 ? 16.833 25.161 38.176 1.00 11.57 49 ILE B C 1
ATOM 1442 O O . ILE B 1 63 ? 16.164 25.152 39.215 1.00 13.42 49 ILE B O 1
ATOM 1447 N N . ASN B 1 64 ? 17.864 25.994 37.999 1.00 12.14 50 ASN B N 1
ATOM 1448 C CA . ASN B 1 64 ? 18.095 27.121 38.922 1.00 12.75 50 ASN B CA 1
ATOM 1449 C C . ASN B 1 64 ? 17.805 28.439 38.264 1.00 12.48 50 ASN B C 1
ATOM 1450 O O . ASN B 1 64 ? 18.247 28.665 37.104 1.00 14.15 50 ASN B O 1
ATOM 1455 N N . LEU B 1 65 ? 17.098 29.307 38.986 1.00 11.79 51 LEU B N 1
ATOM 1456 C CA . LEU B 1 65 ? 16.976 30.728 38.617 1.00 12.49 51 LEU B CA 1
ATOM 1457 C C . LEU B 1 65 ? 17.850 31.507 39.588 1.00 13.22 51 LEU B C 1
ATOM 1458 O O . LEU B 1 65 ? 17.597 31.471 40.830 1.00 13.95 51 LEU B O 1
ATOM 1463 N N . ARG B 1 66 ? 18.907 32.114 39.060 1.00 13.42 52 ARG B N 1
ATOM 1464 C CA . ARG B 1 66 ? 19.868 32.783 39.903 1.00 13.96 52 ARG B CA 1
ATOM 1465 C C . ARG B 1 66 ? 19.987 34.250 39.697 1.00 15.14 52 ARG B C 1
ATOM 1466 O O . ARG B 1 66 ? 19.917 34.721 38.526 1.00 16.80 52 ARG B O 1
ATOM 1474 N N . THR B 1 67 ? 20.225 34.955 40.798 1.00 15.97 53 THR B N 1
ATOM 1475 C CA . THR B 1 67 ? 20.808 36.308 40.725 1.00 18.05 53 THR B CA 1
ATOM 1476 C C . THR B 1 67 ? 22.348 36.200 40.795 1.00 19.61 53 THR B C 1
ATOM 1477 O O . THR B 1 67 ? 22.886 35.101 40.990 1.00 20.10 53 THR B O 1
ATOM 1481 N N . PRO B 1 68 ? 23.080 37.333 40.641 1.00 20.43 54 PRO B N 1
ATOM 1482 C CA . PRO B 1 68 ? 24.523 37.157 40.767 1.00 21.86 54 PRO B CA 1
ATOM 1483 C C . PRO B 1 68 ? 24.981 36.723 42.183 1.00 22.83 54 PRO B C 1
ATOM 1484 O O . PRO B 1 68 ? 26.116 36.298 42.354 1.00 26.45 54 PRO B O 1
ATOM 1488 N N . ASP B 1 69 ? 24.137 36.901 43.191 1.00 21.25 55 ASP B N 1
ATOM 1489 C CA . ASP B 1 69 ? 24.479 36.561 44.561 1.00 22.51 55 ASP B CA 1
ATOM 1490 C C . ASP B 1 69 ? 23.876 35.268 45.122 1.00 20.75 55 ASP B C 1
ATOM 1491 O O . ASP B 1 69 ? 24.393 34.744 46.108 1.00 23.76 55 ASP B O 1
ATOM 1496 N N . ASP B 1 70 ? 22.791 34.760 44.530 1.00 20.09 56 ASP B N 1
ATOM 1497 C CA . ASP B 1 70 ? 22.091 33.629 45.159 1.00 19.53 56 ASP B CA 1
ATOM 1498 C C . ASP B 1 70 ? 21.193 32.908 44.219 1.00 16.78 56 ASP B C 1
ATOM 1499 O O . ASP B 1 70 ? 20.913 33.415 43.133 1.00 16.71 56 ASP B O 1
ATOM 1504 N N . ILE B 1 71 ? 20.842 31.669 44.585 1.00 16.44 57 ILE B N 1
ATOM 1505 C CA . ILE B 1 71 ? 19.770 30.943 43.863 1.00 15.48 57 ILE B CA 1
ATOM 1506 C C . ILE B 1 71 ? 18.412 31.411 44.390 1.00 15.37 57 ILE B C 1
ATOM 1507 O O . ILE B 1 71 ? 18.133 31.235 45.580 1.00 16.40 57 ILE B O 1
ATOM 1512 N N . VAL B 1 72 ? 17.566 32.018 43.539 1.00 13.64 58 VAL B N 1
ATOM 1513 C CA . VAL B 1 72 ? 16.219 32.395 43.945 1.00 14.52 58 VAL B CA 1
ATOM 1514 C C . VAL B 1 72 ? 15.331 31.145 44.042 1.00 12.74 58 VAL B C 1
ATOM 1515 O O . VAL B 1 72 ? 14.549 31.000 44.971 1.00 14.68 58 VAL B O 1
ATOM 1519 N N . LEU B 1 73 ? 15.440 30.265 43.057 1.00 12.84 59 LEU B N 1
ATOM 1520 C CA . LEU B 1 73 ? 14.681 28.993 43.019 1.00 11.47 59 LEU B CA 1
ATOM 1521 C C . LEU B 1 73 ? 15.548 27.922 42.406 1.00 12.52 59 LEU B C 1
ATOM 1522 O O . LEU B 1 73 ? 16.069 28.068 41.289 1.00 12.93 59 LEU B O 1
ATOM 1527 N N . HIS B 1 74 ? 15.696 26.845 43.161 1.00 11.76 60 HIS B N 1
ATOM 1528 C CA . HIS B 1 74 ? 16.296 25.597 42.722 1.00 12.09 60 HIS B CA 1
ATOM 1529 C C . HIS B 1 74 ? 15.159 24.610 42.687 1.00 11.52 60 HIS B C 1
ATOM 1530 O O . HIS B 1 74 ? 14.567 24.341 43.724 1.00 12.04 60 HIS B O 1
ATOM 1537 N N . PHE B 1 75 ? 14.748 24.184 41.493 1.00 11.02 61 PHE B N 1
ATOM 1538 C CA . PHE B 1 75 ? 13.611 23.273 41.287 1.00 11.50 61 PHE B CA 1
ATOM 1539 C C . PHE B 1 75 ? 14.282 21.943 40.946 1.00 11.41 61 PHE B C 1
ATOM 1540 O O . PHE B 1 75 ? 14.917 21.790 39.868 1.00 11.57 61 PHE B O 1
ATOM 1548 N N . ASN B 1 76 ? 14.189 20.947 41.831 1.00 11.69 62 ASN B N 1
ATOM 1549 C CA . ASN B 1 76 ? 14.959 19.727 41.625 1.00 10.98 62 ASN B CA 1
ATOM 1550 C C . ASN B 1 76 ? 14.037 18.498 41.559 1.00 11.64 62 ASN B C 1
ATOM 1551 O O . ASN B 1 76 ? 13.437 18.098 42.583 1.00 12.01 62 ASN B O 1
ATOM 1556 N N . ALA B 1 77 ? 13.973 17.857 40.382 1.00 10.88 63 ALA B N 1
ATOM 1557 C CA . ALA B 1 77 ? 13.176 16.632 40.224 1.00 10.88 63 ALA B CA 1
ATOM 1558 C C . ALA B 1 77 ? 14.041 15.485 40.649 1.00 12.91 63 ALA B C 1
ATOM 1559 O O . ALA B 1 77 ? 15.195 15.337 40.140 1.00 13.22 63 ALA B O 1
ATOM 1561 N N . ARG B 1 78 ? 13.492 14.607 41.479 1.00 11.93 64 ARG B N 1
ATOM 1562 C CA . ARG B 1 78 ? 14.294 13.499 41.993 1.00 13.08 64 ARG B CA 1
ATOM 1563 C C . ARG B 1 78 ? 13.615 12.151 41.795 1.00 14.77 64 ARG B C 1
ATOM 1564 O O . ARG B 1 78 ? 12.668 11.821 42.518 1.00 16.15 64 ARG B O 1
ATOM 1572 N N . PHE B 1 79 ? 14.104 11.375 40.822 1.00 15.58 65 PHE B N 1
ATOM 1573 C CA . PHE B 1 79 ? 13.611 10.021 40.608 1.00 18.20 65 PHE B CA 1
ATOM 1574 C C . PHE B 1 79 ? 14.070 9.044 41.664 1.00 18.15 65 PHE B C 1
ATOM 1575 O O . PHE B 1 79 ? 13.403 8.043 41.924 1.00 21.63 65 PHE B O 1
ATOM 1583 N N . ASP B 1 80 ? 15.194 9.341 42.296 1.00 17.26 66 ASP B N 1
ATOM 1584 C CA . ASP B 1 80 ? 15.691 8.453 43.350 1.00 19.00 66 ASP B CA 1
ATOM 1585 C C . ASP B 1 80 ? 14.812 8.564 44.593 1.00 20.11 66 ASP B C 1
ATOM 1586 O O . ASP B 1 80 ? 14.474 7.566 45.182 1.00 25.47 66 ASP B O 1
ATOM 1591 N N . GLU B 1 81 ? 14.364 9.765 44.936 1.00 17.92 67 GLU B N 1
ATOM 1592 C CA . GLU B 1 81 ? 13.542 9.957 46.131 1.00 18.20 67 GLU B CA 1
ATOM 1593 C C . GLU B 1 81 ? 12.048 9.980 45.831 1.00 18.10 67 GLU B C 1
ATOM 1594 O O . GLU B 1 81 ? 11.237 10.023 46.778 1.00 23.10 67 GLU B O 1
ATOM 1600 N N . GLY B 1 82 ? 11.692 10.135 44.551 1.00 17.64 68 GLY B N 1
ATOM 1601 C CA . GLY B 1 82 ? 10.295 10.271 44.203 1.00 19.25 68 GLY B CA 1
ATOM 1602 C C . GLY B 1 82 ? 9.662 11.578 44.660 1.00 17.71 68 GLY B C 1
ATOM 1603 O O . GLY B 1 82 ? 8.598 11.552 45.273 1.00 21.31 68 GLY B O 1
ATOM 1604 N N . ALA B 1 83 ? 10.325 12.713 44.375 1.00 14.43 69 ALA B N 1
ATOM 1605 C CA . ALA B 1 83 ? 9.891 14.027 44.844 1.00 15.42 69 ALA B CA 1
ATOM 1606 C C . ALA B 1 83 ? 10.429 15.089 43.971 1.00 14.36 69 ALA B C 1
ATOM 1607 O O . ALA B 1 83 ? 11.402 14.861 43.211 1.00 15.31 69 ALA B O 1
ATOM 1609 N N . VAL B 1 84 ? 9.761 16.230 43.994 1.00 12.66 70 VAL B N 1
ATOM 1610 C CA . VAL B 1 84 ? 10.398 17.493 43.589 1.00 12.53 70 VAL B CA 1
ATOM 1611 C C . VAL B 1 84 ? 10.729 18.253 44.878 1.00 13.26 70 VAL B C 1
ATOM 1612 O O . VAL B 1 84 ? 9.851 18.436 45.759 1.00 14.92 70 VAL B O 1
ATOM 1616 N N . VAL B 1 85 ? 11.957 18.770 44.958 1.00 12.37 71 VAL B N 1
ATOM 1617 C CA . VAL B 1 85 ? 12.313 19.632 46.088 1.00 12.47 71 VAL B CA 1
ATOM 1618 C C . VAL B 1 85 ? 12.634 21.031 45.525 1.00 11.88 71 VAL B C 1
ATOM 1619 O O . VAL B 1 85 ? 13.401 21.151 44.573 1.00 12.50 71 VAL B O 1
ATOM 1623 N N . ASN B 1 86 ? 11.966 22.060 46.060 1.00 12.08 72 ASN B N 1
ATOM 1624 C CA . ASN B 1 86 ? 12.303 23.441 45.773 1.00 11.43 72 ASN B CA 1
ATOM 1625 C C . ASN B 1 86 ? 13.057 24.078 46.935 1.00 13.19 72 ASN B C 1
ATOM 1626 O O . ASN B 1 86 ? 12.708 23.871 48.125 1.00 14.41 72 ASN B O 1
ATOM 1631 N N . ASN B 1 87 ? 14.067 24.879 46.614 1.00 12.41 73 ASN B N 1
ATOM 1632 C CA . ASN B 1 87 ? 14.749 25.616 47.698 1.00 13.67 73 ASN B CA 1
ATOM 1633 C C . ASN B 1 87 ? 15.435 26.827 47.099 1.00 12.79 73 ASN B C 1
ATOM 1634 O O . ASN B 1 87 ? 15.232 27.133 45.915 1.00 13.32 73 ASN B O 1
ATOM 1639 N N . SER B 1 88 ? 16.201 27.543 47.889 1.00 14.12 74 SER B N 1
ATOM 1640 C CA . SER B 1 88 ? 16.850 28.771 47.488 1.00 14.80 74 SER B CA 1
ATOM 1641 C C . SER B 1 88 ? 18.089 28.901 48.376 1.00 15.58 74 SER B C 1
ATOM 1642 O O . SER B 1 88 ? 18.242 28.156 49.375 1.00 17.57 74 SER B O 1
ATOM 1645 N N . THR B 1 89 ? 18.970 29.838 48.041 1.00 16.87 75 THR B N 1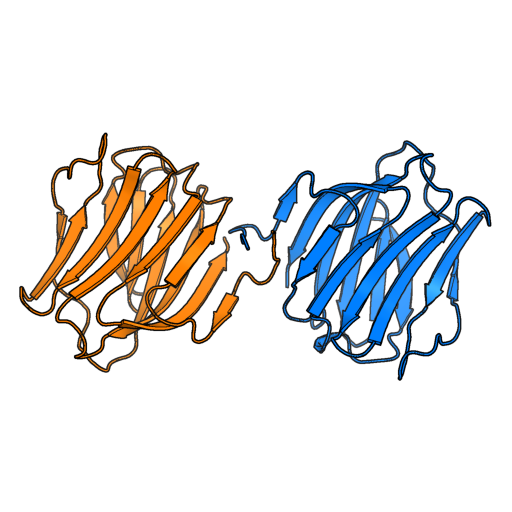
ATOM 1646 C CA . THR B 1 89 ? 20.139 30.112 48.890 1.00 18.24 75 THR B CA 1
ATOM 1647 C C . THR B 1 89 ? 20.166 31.546 49.393 1.00 20.62 75 THR B C 1
ATOM 1648 O O . THR B 1 89 ? 19.674 32.467 48.719 1.00 20.59 75 THR B O 1
ATOM 1652 N N . SER B 1 90 ? 20.731 31.711 50.586 1.00 21.88 76 SER B N 1
ATOM 1653 C CA . SER B 1 90 ? 21.116 33.014 51.104 1.00 23.02 76 SER B CA 1
ATOM 1654 C C . SER B 1 90 ? 22.583 32.924 51.511 1.00 24.49 76 SER B C 1
ATOM 1655 O O . SER B 1 90 ? 22.967 32.019 52.256 1.00 26.28 76 SER B O 1
ATOM 1658 N N . GLY B 1 91 ? 23.411 33.862 51.029 1.00 26.44 77 GLY B N 1
ATOM 1659 C CA . GLY B 1 91 ? 24.867 33.796 51.179 1.00 27.74 77 GLY B CA 1
ATOM 1660 C C . GLY B 1 91 ? 25.501 32.473 50.753 1.00 28.29 77 GLY B C 1
ATOM 1661 O O . GLY B 1 91 ? 26.458 32.012 51.394 1.00 31.76 77 GLY B O 1
ATOM 1662 N N . GLY B 1 92 ? 24.924 31.831 49.724 1.00 25.68 78 GLY B N 1
ATOM 1663 C CA . GLY B 1 92 ? 25.367 30.516 49.259 1.00 27.00 78 GLY B CA 1
ATOM 1664 C C . GLY B 1 92 ? 24.907 29.305 50.059 1.00 25.22 78 GLY B C 1
ATOM 1665 O O . GLY B 1 92 ? 25.176 28.159 49.653 1.00 31.40 78 GLY B O 1
ATOM 1666 N N . GLY B 1 93 ? 24.191 29.523 51.169 1.00 25.11 79 GLY B N 1
ATOM 1667 C CA . GLY B 1 93 ? 23.661 28.402 51.981 1.00 22.45 79 GLY B CA 1
ATOM 1668 C C . GLY B 1 93 ? 22.186 28.101 51.700 1.00 20.70 79 GLY B C 1
ATOM 1669 O O . GLY B 1 93 ? 21.382 29.027 51.490 1.00 20.96 79 GLY B O 1
ATOM 1670 N N . TRP B 1 94 ? 21.812 26.817 51.669 1.00 20.22 80 TRP B N 1
ATOM 1671 C CA . TRP B 1 94 ? 20.427 26.396 51.430 1.00 18.89 80 TRP B CA 1
ATOM 1672 C C . TRP B 1 94 ? 19.546 26.878 52.530 1.00 18.65 80 TRP B C 1
ATOM 1673 O O . TRP B 1 94 ? 19.970 26.886 53.719 1.00 19.84 80 TRP B O 1
ATOM 1684 N N . GLN B 1 95 ? 18.310 27.228 52.159 1.00 16.06 81 GLN B N 1
ATOM 1685 C CA . GLN B 1 95 ? 17.282 27.615 53.086 1.00 16.77 81 GLN B CA 1
ATOM 1686 C C . GLN B 1 95 ? 16.313 26.459 53.324 1.00 16.75 81 GLN B C 1
ATOM 1687 O O . GLN B 1 95 ? 16.780 25.299 53.263 1.00 18.54 81 GLN B O 1
ATOM 1693 N N . SER B 1 96 ? 15.025 26.708 53.634 1.00 17.73 82 SER B N 1
ATOM 1694 C CA . SER B 1 96 ? 14.113 25.638 54.006 1.00 18.83 82 SER B CA 1
ATOM 1695 C C . SER B 1 96 ? 13.486 25.045 52.732 1.00 16.77 82 SER B C 1
ATOM 1696 O O . SER B 1 96 ? 13.117 25.790 51.813 1.00 20.65 82 SER B O 1
ATOM 1699 N N . GLU B 1 97 ? 13.402 23.714 52.678 1.00 14.70 83 GLU B N 1
ATOM 1700 C CA . GLU B 1 97 ? 12.812 23.021 51.476 1.00 14.23 83 GLU B CA 1
ATOM 1701 C C . GLU B 1 97 ? 11.299 23.123 51.403 1.00 14.34 83 GLU B C 1
ATOM 1702 O O . GLU B 1 97 ? 10.619 23.148 52.432 1.00 16.04 83 GLU B O 1
ATOM 1708 N N . ASP B 1 98 ? 10.788 23.138 50.181 1.00 14.60 84 ASP B N 1
ATOM 1709 C CA . ASP B 1 98 ? 9.417 22.733 49.901 1.00 15.29 84 ASP B CA 1
ATOM 1710 C C . ASP B 1 98 ? 9.563 21.445 49.153 1.00 15.28 84 ASP B C 1
ATOM 1711 O O . ASP B 1 98 ? 10.270 21.379 48.154 1.00 21.25 84 ASP B O 1
ATOM 1716 N N . ARG B 1 99 ? 8.794 20.451 49.528 1.00 15.19 85 ARG B N 1
ATOM 1717 C CA . ARG B 1 99 ? 8.861 19.136 48.907 1.00 14.81 85 ARG B CA 1
ATOM 1718 C C . ARG B 1 99 ? 7.474 18.782 48.386 1.00 16.00 85 ARG B C 1
ATOM 1719 O O . ARG B 1 99 ? 6.456 18.901 49.098 1.00 20.35 85 ARG B O 1
ATOM 1727 N N . HIS B 1 100 ? 7.450 18.310 47.136 1.00 15.95 86 HIS B N 1
ATOM 1728 C CA . HIS B 1 100 ? 6.213 17.978 46.436 1.00 16.54 86 HIS B CA 1
ATOM 1729 C C . HIS B 1 100 ? 6.315 16.608 45.839 1.00 17.05 86 HIS B C 1
ATOM 1730 O O . HIS B 1 100 ? 7.421 15.996 45.780 1.00 16.83 86 HIS B O 1
ATOM 1737 N N . ALA B 1 101 ? 5.192 16.079 45.356 1.00 17.20 87 ALA B N 1
ATOM 1738 C CA . ALA B 1 101 ? 5.240 14.834 44.561 1.00 16.75 87 ALA B CA 1
ATOM 1739 C C . ALA B 1 101 ? 6.072 15.092 43.296 1.00 17.25 87 ALA B C 1
ATOM 1740 O O . ALA B 1 101 ? 6.229 16.281 42.883 1.00 18.78 87 ALA B O 1
ATOM 1742 N N . ASN B 1 102 ? 6.611 14.014 42.704 1.00 15.66 88 ASN B N 1
ATOM 1743 C CA . ASN B 1 102 ? 7.277 14.123 41.409 1.00 15.91 88 ASN B CA 1
ATOM 1744 C C . ASN B 1 102 ? 6.241 13.939 40.263 1.00 15.78 88 ASN B C 1
ATOM 1745 O O . ASN B 1 102 ? 5.652 12.852 40.110 1.00 17.65 88 ASN B O 1
ATOM 1750 N N . PRO B 1 103 ? 5.994 15.023 39.490 1.00 14.89 89 PRO B N 1
ATOM 1751 C CA . PRO B 1 103 ? 5.004 14.958 38.417 1.00 15.76 89 PRO B CA 1
ATOM 1752 C C . PRO B 1 103 ? 5.605 14.366 37.140 1.00 16.98 89 PRO B C 1
ATOM 1753 O O . PRO B 1 103 ? 4.901 14.246 36.153 1.00 20.96 89 PRO B O 1
ATOM 1757 N N . PHE B 1 104 ? 6.901 14.035 37.139 1.00 15.06 90 PHE B N 1
ATOM 1758 C CA . PHE B 1 104 ? 7.568 13.613 35.924 1.00 15.11 90 PHE B CA 1
ATOM 1759 C C . PHE B 1 104 ? 7.819 12.115 35.895 1.00 16.37 90 PHE B C 1
ATOM 1760 O O . PHE B 1 104 ? 8.043 11.486 36.939 1.00 19.24 90 PHE B O 1
ATOM 1768 N N . GLN B 1 105 ? 7.864 11.558 34.690 1.00 16.61 91 GLN B N 1
ATOM 1769 C CA . GLN B 1 105 ? 8.310 10.155 34.503 1.00 16.82 91 GLN B CA 1
ATOM 1770 C C . GLN B 1 105 ? 9.449 10.238 33.486 1.00 18.26 91 GLN B C 1
ATOM 1771 O O . GLN B 1 105 ? 9.413 11.098 32.585 1.00 17.91 91 GLN B O 1
ATOM 1777 N N . GLN B 1 106 ? 10.409 9.319 33.561 1.00 20.99 92 GLN B N 1
ATOM 1778 C CA . GLN B 1 106 ? 11.513 9.332 32.620 1.00 19.55 92 GLN B CA 1
ATOM 1779 C C . GLN B 1 106 ? 10.982 8.957 31.221 1.00 18.77 92 GLN B C 1
ATOM 1780 O O . GLN B 1 106 ? 10.014 8.173 31.090 1.00 19.42 92 GLN B O 1
ATOM 1786 N N . ASN B 1 107 ? 11.570 9.576 30.191 1.00 18.55 93 ASN B N 1
ATOM 1787 C CA . ASN B 1 107 ? 11.228 9.305 28.789 1.00 19.51 93 ASN B CA 1
ATOM 1788 C C . ASN B 1 107 ? 9.785 9.694 28.388 1.00 17.37 93 ASN B C 1
ATOM 1789 O O . ASN B 1 107 ? 9.225 9.131 27.438 1.00 21.03 93 ASN B O 1
ATOM 1794 N N . LYS B 1 108 ? 9.188 10.640 29.128 1.00 15.25 94 LYS B N 1
ATOM 1795 C CA . LYS B 1 108 ? 7.947 11.329 28.714 1.00 14.65 94 LYS B CA 1
ATOM 1796 C C . LYS B 1 108 ? 8.294 12.813 28.542 1.00 12.89 94 LYS B C 1
ATOM 1797 O O . LYS B 1 108 ? 9.292 13.323 29.076 1.00 13.87 94 LYS B O 1
ATOM 1803 N N . ILE B 1 109 ? 7.476 13.483 27.735 1.00 13.53 95 ILE B N 1
ATOM 1804 C CA . ILE B 1 109 ? 7.672 14.871 27.404 1.00 11.95 95 ILE B CA 1
ATOM 1805 C C . ILE B 1 109 ? 6.840 15.774 28.294 1.00 11.52 95 ILE B C 1
ATOM 1806 O O . ILE B 1 109 ? 5.659 15.539 28.489 1.00 12.85 95 ILE B O 1
ATOM 1811 N N . TYR B 1 110 ? 7.438 16.847 28.778 1.00 10.69 96 TYR B N 1
ATOM 1812 C CA . TYR B 1 110 ? 6.715 17.819 29.652 1.00 10.08 96 TYR B CA 1
ATOM 1813 C C . TYR B 1 110 ? 7.020 19.224 29.241 1.00 10.24 96 TYR B C 1
ATOM 1814 O O . TYR B 1 110 ? 8.162 19.534 28.869 1.00 12.98 96 TYR B O 1
ATOM 1823 N N . THR B 1 111 ? 5.978 20.065 29.298 1.00 10.82 97 THR B N 1
ATOM 1824 C CA . THR B 1 111 ? 6.198 21.508 29.207 1.00 9.88 97 THR B CA 1
ATOM 1825 C C . THR B 1 111 ? 6.170 22.042 30.651 1.00 10.57 97 THR B C 1
ATOM 1826 O O . THR B 1 111 ? 5.118 21.945 31.350 1.00 11.49 97 THR B O 1
ATOM 1830 N N . LEU B 1 112 ? 7.288 22.617 31.080 1.00 9.96 98 LEU B N 1
ATOM 1831 C CA . LEU B 1 112 ? 7.438 23.099 32.441 1.00 9.70 98 LEU B CA 1
ATOM 1832 C C . LEU B 1 112 ? 7.542 24.612 32.341 1.00 10.56 98 LEU B C 1
ATOM 1833 O O . LEU B 1 112 ? 8.452 25.131 31.639 1.00 10.86 98 LEU B O 1
ATOM 1838 N N . GLU B 1 113 ? 6.721 25.330 33.093 1.00 9.32 99 GLU B N 1
ATOM 1839 C CA . GLU B 1 113 ? 6.750 26.811 33.024 1.00 9.58 99 GLU B CA 1
ATOM 1840 C C . GLU B 1 113 ? 6.883 27.415 34.396 1.00 10.15 99 GLU B C 1
ATOM 1841 O O . GLU B 1 113 ? 6.265 26.933 35.372 1.00 12.19 99 GLU B O 1
ATOM 1847 N N . PHE B 1 114 ? 7.712 28.441 34.479 1.00 9.88 100 PHE B N 1
ATOM 1848 C CA . PHE B 1 114 ? 7.891 29.207 35.705 1.00 9.78 100 PHE B CA 1
ATOM 1849 C C . PHE B 1 114 ? 7.427 30.624 35.408 1.00 10.14 100 PHE B C 1
ATOM 1850 O O . PHE B 1 114 ? 7.855 31.251 34.417 1.00 10.53 100 PHE B O 1
ATOM 1858 N N . VAL B 1 115 ? 6.556 31.157 36.261 1.00 10.82 101 VAL B N 1
ATOM 1859 C CA . VAL B 1 115 ? 5.965 32.485 36.013 1.00 10.09 101 VAL B CA 1
ATOM 1860 C C . VAL B 1 115 ? 6.250 33.360 37.233 1.00 11.01 101 VAL B C 1
ATOM 1861 O O . VAL B 1 115 ? 5.909 33.011 38.375 1.00 11.94 101 VAL B O 1
ATOM 1865 N N . SER B 1 116 ? 6.932 34.474 37.025 1.00 10.91 102 SER B N 1
ATOM 1866 C CA . SER B 1 116 ? 7.116 35.401 38.153 1.00 11.35 102 SER B CA 1
ATOM 1867 C C . SER B 1 116 ? 5.868 36.239 38.401 1.00 11.51 102 SER B C 1
ATOM 1868 O O . SER B 1 116 ? 5.355 36.846 37.478 1.00 12.00 102 SER B O 1
ATOM 1871 N N . ASN B 1 117 ? 5.352 36.224 39.641 1.00 11.56 103 ASN B N 1
ATOM 1872 C CA . ASN B 1 117 ? 4.211 37.053 39.952 1.00 13.37 103 ASN B CA 1
ATOM 1873 C C . ASN B 1 117 ? 4.598 38.110 41.007 1.00 15.49 103 ASN B C 1
ATOM 1874 O O . ASN B 1 117 ? 3.767 38.519 41.810 1.00 18.22 103 ASN B O 1
ATOM 1879 N N . GLY B 1 118 ? 5.860 38.557 40.993 1.00 16.42 104 GLY B N 1
ATOM 1880 C CA . GLY B 1 118 ? 6.281 39.667 41.888 1.00 18.06 104 GLY B CA 1
ATOM 1881 C C . GLY B 1 118 ? 6.382 39.253 43.339 1.00 18.10 104 GLY B C 1
ATOM 1882 O O . GLY B 1 118 ? 5.964 39.973 44.242 1.00 22.16 104 GLY B O 1
ATOM 1883 N N . GLY B 1 119 ? 6.965 38.080 43.552 1.00 17.37 105 GLY B N 1
ATOM 1884 C CA . GLY B 1 119 ? 7.208 37.572 44.897 1.00 15.94 105 GLY B CA 1
ATOM 1885 C C . GLY B 1 119 ? 6.854 36.098 45.082 1.00 15.10 105 GLY B C 1
ATOM 1886 O O . GLY B 1 119 ? 7.256 35.503 46.051 1.00 18.59 105 GLY B O 1
ATOM 1887 N N . ILE B 1 120 ? 5.995 35.575 44.254 1.00 14.84 106 ILE B N 1
ATOM 1888 C CA . ILE B 1 120 ? 5.625 34.150 44.198 1.00 13.96 106 ILE B CA 1
ATOM 1889 C C . ILE B 1 120 ? 5.928 33.711 42.773 1.00 12.03 106 ILE B C 1
ATOM 1890 O O . ILE B 1 120 ? 5.477 34.359 41.818 1.00 14.22 106 ILE B O 1
ATOM 1895 N N . ILE B 1 121 ? 6.686 32.626 42.620 1.00 10.61 107 ILE B N 1
ATOM 1896 C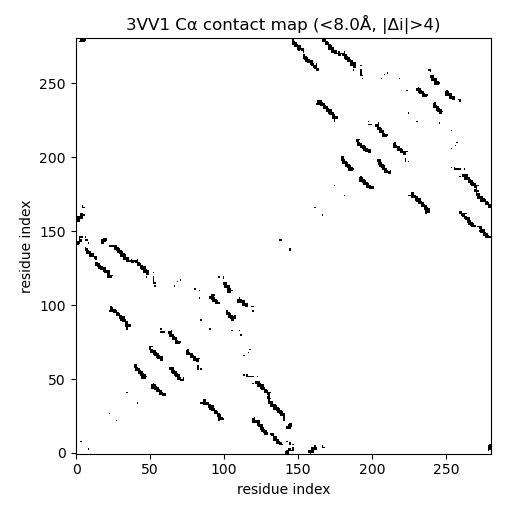 CA . ILE B 1 121 ? 6.915 32.008 41.319 1.00 11.05 107 ILE B CA 1
ATOM 1897 C C . ILE B 1 121 ? 5.930 30.848 41.208 1.00 11.31 107 ILE B C 1
ATOM 1898 O O . ILE B 1 121 ? 5.916 29.947 42.065 1.00 12.12 107 ILE B O 1
ATOM 1903 N N . SER B 1 122 ? 5.078 30.900 40.162 1.00 11.62 108 SER B N 1
ATOM 1904 C CA . SER B 1 122 ? 4.093 29.856 39.955 1.00 10.79 108 SER B CA 1
ATOM 1905 C C . SER B 1 122 ? 4.616 28.881 38.924 1.00 10.20 108 SER B C 1
ATOM 1906 O O . SER B 1 122 ? 5.179 29.292 37.894 1.00 11.21 108 SER B O 1
ATOM 1909 N N . ILE B 1 123 ? 4.526 27.592 39.208 1.00 10.97 109 ILE B N 1
ATOM 1910 C CA . ILE B 1 123 ? 5.147 26.558 38.357 1.00 9.58 109 ILE B CA 1
ATOM 1911 C C . ILE B 1 123 ? 4.014 25.677 37.790 1.00 9.62 109 ILE B C 1
ATOM 1912 O O . ILE B 1 123 ? 3.128 25.230 38.513 1.00 11.72 109 ILE B O 1
ATOM 1917 N N . PHE B 1 124 ? 4.067 25.455 36.476 1.00 10.75 110 PHE B N 1
ATOM 1918 C CA . PHE B 1 124 ? 3.069 24.647 35.759 1.00 10.26 110 PHE B CA 1
ATOM 1919 C C . PHE B 1 124 ? 3.735 23.491 35.047 1.00 9.41 110 PHE B C 1
ATOM 1920 O O . PHE B 1 124 ? 4.872 23.629 34.550 1.00 10.04 110 PHE B O 1
ATOM 1928 N N . VAL B 1 125 ? 3.017 22.360 34.989 1.00 10.38 111 VAL B N 1
ATOM 1929 C CA . VAL B 1 125 ? 3.516 21.221 34.212 1.00 10.24 111 VAL B CA 1
ATOM 1930 C C . VAL B 1 125 ? 2.383 20.779 33.287 1.00 11.14 111 VAL B C 1
ATOM 1931 O O . VAL B 1 125 ? 1.240 20.543 33.750 1.00 12.23 111 VAL B O 1
ATOM 1935 N N . ASN B 1 126 ? 2.647 20.786 31.969 1.00 10.17 112 ASN B N 1
ATOM 1936 C CA . ASN B 1 126 ? 1.610 20.421 30.981 1.00 11.20 112 ASN B CA 1
ATOM 1937 C C . ASN B 1 126 ? 0.333 21.177 31.172 1.00 12.04 112 ASN B C 1
ATOM 1938 O O . ASN B 1 126 ? -0.779 20.656 31.090 1.00 13.37 112 ASN B O 1
ATOM 1943 N N . GLY B 1 127 ? 0.555 22.468 31.400 1.00 11.09 113 GLY B N 1
ATOM 1944 C CA . GLY B 1 127 ? -0.528 23.455 31.475 1.00 12.78 113 GLY B CA 1
ATOM 1945 C C . GLY B 1 127 ? -1.311 23.474 32.796 1.00 13.24 113 GLY B C 1
ATOM 1946 O O . GLY B 1 127 ? -2.243 24.307 32.904 1.00 16.88 113 GLY B O 1
ATOM 1947 N N . ALA B 1 128 ? -1.017 22.565 33.739 1.00 13.52 114 ALA B N 1
ATOM 1948 C CA . ALA B 1 128 ? -1.725 22.504 35.036 1.00 13.48 114 ALA B CA 1
ATOM 1949 C C . ALA B 1 128 ? -0.836 23.112 36.098 1.00 12.47 114 ALA B C 1
ATOM 1950 O O . ALA B 1 128 ? 0.389 22.922 36.072 1.00 13.83 114 ALA B O 1
ATOM 1952 N N . HIS B 1 129 ? -1.448 23.849 37.021 1.00 13.50 115 HIS B N 1
ATOM 1953 C CA . HIS B 1 129 ? -0.658 24.351 38.143 1.00 12.46 115 HIS B CA 1
ATOM 1954 C C . HIS B 1 129 ? -0.047 23.225 38.937 1.00 12.65 115 HIS B C 1
ATOM 1955 O O . HIS B 1 129 ? -0.728 22.216 39.265 1.00 14.56 115 HIS B O 1
ATOM 1962 N N . PHE B 1 130 ? 1.250 23.349 39.223 1.00 11.18 116 PHE B N 1
ATOM 1963 C CA . PHE B 1 130 ? 1.969 22.305 39.967 1.00 11.96 116 PHE B CA 1
ATOM 1964 C C . PHE B 1 130 ? 2.236 22.775 41.409 1.00 12.76 116 PHE B C 1
ATOM 1965 O O . PHE B 1 130 ? 1.937 22.066 42.352 1.00 15.06 116 PHE B O 1
ATOM 1973 N N . ALA B 1 131 ? 2.824 23.960 41.554 1.00 11.92 117 ALA B N 1
ATOM 1974 C CA . ALA B 1 131 ? 3.173 24.488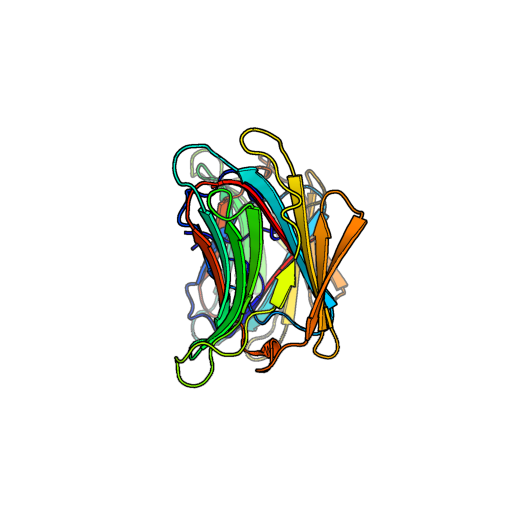 42.885 1.00 11.79 117 ALA B CA 1
ATOM 1975 C C . ALA B 1 131 ? 3.485 25.956 42.762 1.00 12.88 117 ALA B C 1
ATOM 1976 O O . ALA B 1 131 ? 3.976 26.411 41.710 1.00 12.15 117 ALA B O 1
ATOM 1978 N N . ASP B 1 132 ? 3.249 26.689 43.852 1.00 12.58 118 ASP B N 1
ATOM 1979 C CA . ASP B 1 132 ? 3.816 28.021 44.015 1.00 12.81 118 ASP B CA 1
ATOM 1980 C C . ASP B 1 132 ? 5.072 27.918 44.879 1.00 14.10 118 ASP B C 1
ATOM 1981 O O . ASP B 1 132 ? 5.159 27.057 45.781 1.00 14.72 118 ASP B O 1
ATOM 1986 N N . PHE B 1 133 ? 6.003 28.824 44.638 1.00 13.86 119 PHE B N 1
ATOM 1987 C CA . PHE B 1 133 ? 7.164 28.963 45.473 1.00 14.51 119 PHE B CA 1
ATOM 1988 C C . PHE B 1 133 ? 7.238 30.401 45.918 1.00 13.81 119 PHE B C 1
ATOM 1989 O O . PHE B 1 133 ? 7.302 31.305 45.078 1.00 13.71 119 PHE B O 1
ATOM 1997 N N . VAL B 1 134 ? 7.212 30.624 47.236 1.00 14.22 120 VAL B N 1
ATOM 1998 C CA . VAL B 1 134 ? 7.307 31.973 47.748 1.00 14.86 120 VAL B CA 1
ATOM 1999 C C . VAL B 1 134 ? 8.779 32.382 47.782 1.00 15.60 120 VAL B C 1
ATOM 2000 O O . VAL B 1 134 ? 9.593 31.793 48.523 1.00 16.03 120 VAL B O 1
ATOM 2004 N N . GLU B 1 135 ? 9.153 33.396 47.005 1.00 14.98 121 GLU B N 1
ATOM 2005 C CA . GLU B 1 135 ? 10.554 33.840 46.994 1.00 15.16 121 GLU B CA 1
ATOM 2006 C C . GLU B 1 135 ? 11.020 34.248 48.376 1.00 18.09 121 GLU B C 1
ATOM 2007 O O . GLU B 1 135 ? 10.266 34.837 49.143 1.00 18.47 121 GLU B O 1
ATOM 2013 N N . ARG B 1 136 ? 12.280 33.935 48.643 1.00 16.33 122 ARG B N 1
ATOM 2014 C CA . ARG B 1 136 ? 12.973 34.279 49.919 1.00 18.46 122 ARG B CA 1
ATOM 2015 C C . ARG B 1 136 ? 13.923 35.460 49.700 1.00 18.95 122 ARG B C 1
ATOM 2016 O O . ARG B 1 136 ? 14.461 36.013 50.651 1.00 21.78 122 ARG B O 1
ATOM 2024 N N . THR B 1 137 ? 14.156 35.814 48.451 1.00 19.77 123 THR B N 1
ATOM 2025 C CA . THR B 1 137 ? 14.926 37.006 48.115 1.00 20.80 123 THR B CA 1
ATOM 2026 C C . THR B 1 137 ? 14.347 37.546 46.806 1.00 20.83 123 THR B C 1
ATOM 2027 O O . THR B 1 137 ? 13.855 36.785 45.988 1.00 20.28 123 THR B O 1
ATOM 2031 N N . PRO B 1 138 ? 14.435 38.867 46.583 1.00 21.23 124 PRO B N 1
ATOM 2032 C CA . PRO B 1 138 ? 13.789 39.390 45.360 1.00 21.44 124 PRO B CA 1
ATOM 2033 C C . PRO B 1 138 ? 14.421 38.843 44.112 1.00 19.98 124 PRO B C 1
ATOM 2034 O O . PRO B 1 138 ? 15.652 38.594 44.056 1.00 22.63 124 PRO B O 1
ATOM 2038 N N . SER B 1 139 ? 13.615 38.693 43.077 1.00 18.20 125 SER B N 1
ATOM 2039 C CA . SER B 1 139 ? 14.108 38.043 41.865 1.00 20.02 125 SER B CA 1
ATOM 2040 C C . SER B 1 139 ? 14.268 38.995 40.705 1.00 17.05 125 SER B C 1
ATOM 2041 O O . SER B 1 139 ? 14.580 38.527 39.597 1.00 18.98 125 SER B O 1
ATOM 2044 N N . HIS B 1 140 ? 14.113 40.308 40.955 1.00 19.52 126 HIS B N 1
ATOM 2045 C CA . HIS B 1 140 ? 14.170 41.300 39.883 1.00 20.96 126 HIS B CA 1
ATOM 2046 C C . HIS B 1 140 ? 15.430 41.128 39.090 1.00 20.77 126 HIS B C 1
ATOM 2047 O O . HIS B 1 140 ? 15.455 41.331 37.878 1.00 20.39 126 HIS B O 1
ATOM 2054 N N . GLY B 1 141 ? 16.515 40.802 39.804 1.00 20.29 127 GLY B N 1
ATOM 2055 C CA . GLY B 1 141 ? 17.830 40.742 39.214 1.00 20.57 127 GLY B CA 1
ATOM 2056 C C . GLY B 1 141 ? 18.327 39.379 38.789 1.00 18.00 127 GLY B C 1
ATOM 2057 O O . GLY B 1 141 ? 19.539 39.219 38.577 1.00 19.87 127 GLY B O 1
ATOM 2058 N N . VAL B 1 142 ? 17.401 38.423 38.592 1.00 16.48 128 VAL B N 1
ATOM 2059 C CA . VAL B 1 142 ? 17.787 37.149 38.043 1.00 16.13 128 VAL B CA 1
ATOM 2060 C C . VAL B 1 142 ? 18.550 37.382 36.739 1.00 16.91 128 VAL B C 1
ATOM 2061 O O . VAL B 1 142 ? 18.072 38.099 35.843 1.00 18.44 128 VAL B O 1
ATOM 2065 N N . HIS B 1 143 ? 19.721 36.772 36.623 1.00 16.85 129 HIS B N 1
ATOM 2066 C CA . HIS B 1 143 ? 20.553 37.006 35.459 1.00 17.76 129 HIS B CA 1
ATOM 2067 C C . HIS B 1 143 ? 20.967 35.702 34.796 1.00 16.58 129 HIS B C 1
ATOM 2068 O O . HIS B 1 143 ? 21.593 35.742 33.733 1.00 16.34 129 HIS B O 1
ATOM 2075 N N . LEU B 1 144 ? 20.646 34.540 35.371 1.00 15.69 130 LEU B N 1
ATOM 2076 C CA . LEU B 1 144 ? 21.196 33.282 34.837 1.00 15.09 130 LEU B CA 1
ATOM 2077 C C . LEU B 1 144 ? 20.200 32.167 35.153 1.00 14.15 130 LEU B C 1
ATOM 2078 O O . LEU B 1 144 ? 19.740 32.033 36.312 1.00 15.76 130 LEU B O 1
ATOM 2083 N N . ILE B 1 145 ? 19.849 31.406 34.125 1.00 12.66 131 ILE B N 1
ATOM 2084 C CA . ILE B 1 145 ? 19.099 30.136 34.283 1.00 13.26 131 ILE B CA 1
ATOM 2085 C C . ILE B 1 145 ? 20.025 28.947 34.001 1.00 14.77 131 ILE B C 1
ATOM 2086 O O . ILE B 1 145 ? 20.733 28.906 32.980 1.00 16.24 131 ILE B O 1
ATOM 2091 N N . GLU B 1 146 ? 20.049 27.963 34.898 1.00 13.63 132 GLU B N 1
ATOM 2092 C CA . GLU B 1 146 ? 20.832 26.788 34.648 1.00 13.77 132 GLU B CA 1
ATOM 2093 C C . GLU B 1 146 ? 19.898 25.604 34.577 1.00 13.42 132 GLU B C 1
ATOM 2094 O O . GLU B 1 146 ? 18.945 25.488 35.385 1.00 13.79 132 GLU B O 1
ATOM 2100 N N . ILE B 1 147 ? 20.167 24.704 33.638 1.00 13.30 133 ILE B N 1
ATOM 2101 C CA . ILE B 1 147 ? 19.410 23.428 33.515 1.00 12.83 133 ILE B CA 1
ATOM 2102 C C . ILE B 1 147 ? 20.421 22.312 33.497 1.00 13.16 133 ILE B C 1
ATOM 2103 O O . ILE B 1 147 ? 21.296 22.257 32.626 1.00 16.28 133 ILE B O 1
ATOM 2108 N N . GLU B 1 148 ? 20.354 21.456 34.504 1.00 14.49 134 GLU B N 1
ATOM 2109 C CA . GLU B 1 148 ? 21.429 20.437 34.689 1.00 14.25 134 GLU B CA 1
ATOM 2110 C C . GLU B 1 148 ? 20.871 19.051 35.060 1.00 13.37 134 GLU B C 1
ATOM 2111 O O . GLU B 1 148 ? 19.769 18.933 35.579 1.00 15.18 134 GLU B O 1
ATOM 2117 N N . GLY B 1 149 ? 21.629 18.022 34.763 1.00 14.07 135 GLY B N 1
ATOM 2118 C CA . GLY B 1 149 ? 21.297 16.677 35.240 1.00 13.98 135 GLY B CA 1
ATOM 2119 C C . GLY B 1 149 ? 20.670 15.807 34.169 1.00 13.98 135 GLY B C 1
ATOM 2120 O O . GLY B 1 149 ? 20.940 15.977 32.953 1.00 15.29 135 GLY B O 1
ATOM 2121 N N . GLY B 1 150 ? 19.824 14.886 34.626 1.00 14.31 136 GLY B N 1
ATOM 2122 C CA . GLY B 1 150 ? 19.278 13.818 33.761 1.00 14.28 136 GLY B CA 1
ATOM 2123 C C . GLY B 1 150 ? 18.056 14.359 32.978 1.00 13.67 136 GLY B C 1
ATOM 2124 O O . GLY B 1 150 ? 16.917 13.965 33.213 1.00 14.56 136 GLY B O 1
ATOM 2125 N N . VAL B 1 151 ? 18.301 15.242 32.010 1.00 13.28 137 VAL B N 1
ATOM 2126 C CA . VAL B 1 151 ? 17.212 15.878 31.273 1.00 13.39 137 VAL B CA 1
ATOM 2127 C C . VAL B 1 151 ? 17.727 16.296 29.896 1.00 13.66 137 VAL B C 1
ATOM 2128 O O . VAL B 1 151 ? 18.866 16.800 29.773 1.00 16.62 137 VAL B O 1
ATOM 2132 N N . HIS B 1 152 ? 16.844 16.099 28.907 1.00 14.29 138 HIS B N 1
ATOM 2133 C CA . HIS B 1 152 ? 17.028 16.578 27.572 1.00 14.39 138 HIS B CA 1
ATOM 2134 C C . HIS B 1 152 ? 16.132 17.789 27.397 1.00 13.62 138 HIS B C 1
ATOM 2135 O O . HIS B 1 152 ? 14.917 17.719 27.716 1.00 12.35 138 HIS B O 1
ATOM 2142 N N . VAL B 1 153 ? 16.681 18.894 26.908 1.00 13.05 139 VAL B N 1
ATOM 2143 C CA . VAL B 1 153 ? 15.878 20.096 26.682 1.00 11.64 139 VAL B CA 1
ATOM 2144 C C . VAL B 1 153 ? 15.587 20.183 25.181 1.00 11.52 139 VAL B C 1
ATOM 2145 O O . VAL B 1 153 ? 16.465 20.415 24.343 1.00 13.19 139 VAL B O 1
ATOM 2149 N N . HIS B 1 154 ? 14.309 20.058 24.845 1.00 10.03 140 HIS B N 1
ATOM 2150 C CA . HIS B 1 154 ? 13.927 20.257 23.460 1.00 10.20 140 HIS B CA 1
ATOM 2151 C C . HIS B 1 154 ? 13.883 21.745 23.131 1.00 10.80 140 HIS B C 1
ATOM 2152 O O . HIS B 1 154 ? 14.334 22.156 22.044 1.00 10.17 140 HIS B O 1
ATOM 2159 N N . SER B 1 155 ? 13.290 22.553 24.005 1.00 10.82 141 SER B N 1
ATOM 2160 C CA . SER B 1 155 ? 13.280 24.009 23.761 1.00 10.85 141 SER B CA 1
ATOM 2161 C C . SER B 1 155 ? 13.216 24.805 25.021 1.00 10.16 141 SER B C 1
ATOM 2162 O O . SER B 1 155 ? 12.783 24.300 26.092 1.00 10.46 141 SER B O 1
ATOM 2165 N N . ALA B 1 156 ? 13.704 26.037 24.919 1.00 10.88 142 ALA B N 1
ATOM 2166 C CA . ALA B 1 156 ? 13.618 27.022 26.017 1.00 10.98 142 ALA B CA 1
ATOM 2167 C C . ALA B 1 156 ? 13.112 28.303 25.410 1.00 10.78 142 ALA B C 1
ATOM 2168 O O . ALA B 1 156 ? 13.469 28.667 24.294 1.00 12.30 142 ALA B O 1
ATOM 2170 N N . HIS B 1 157 ? 12.245 28.967 26.138 1.00 11.32 143 HIS B N 1
ATOM 2171 C CA . HIS B 1 157 ? 11.568 30.180 25.619 1.00 12.26 143 HIS B CA 1
ATOM 2172 C C . HIS B 1 157 ? 11.366 31.142 26.747 1.00 12.59 143 HIS B C 1
ATOM 2173 O O . HIS B 1 157 ? 10.830 30.771 27.786 1.00 11.63 143 HIS B O 1
ATOM 2180 N N . VAL B 1 158 ? 11.817 32.388 26.564 1.00 12.62 144 VAL B N 1
ATOM 2181 C CA . VAL B 1 158 ? 11.567 33.410 27.560 1.00 11.61 144 VAL B CA 1
ATOM 2182 C C . VAL B 1 158 ? 10.620 34.456 26.962 1.00 12.40 144 VAL B C 1
ATOM 2183 O O . VAL B 1 158 ? 10.756 34.869 25.784 1.00 13.66 144 VAL B O 1
ATOM 2187 N N . SER B 1 159 ? 9.649 34.919 27.754 1.00 12.61 145 SER B N 1
ATOM 2188 C CA . SER B 1 159 ? 8.648 35.896 27.270 1.00 14.20 145 SER B CA 1
ATOM 2189 C C . SER B 1 159 ? 7.908 36.495 28.434 1.00 13.46 145 SER B C 1
ATOM 2190 O O . SER B 1 159 ? 8.269 36.220 29.557 1.00 13.88 145 SER B O 1
ATOM 2193 N N . HIS B 1 160 ? 6.892 37.305 28.147 1.00 15.13 146 HIS B N 1
ATOM 2194 C CA . HIS B 1 160 ? 5.910 37.775 29.114 1.00 17.26 146 HIS B CA 1
ATOM 2195 C C . HIS B 1 160 ? 4.543 37.371 28.562 1.00 25.70 146 HIS B C 1
ATOM 2196 O O . HIS B 1 160 ? 3.520 37.725 29.163 1.00 32.04 146 HIS B O 1
#

Solvent-accessible surface area: 12214 Å² total; per-residue (Å²): 134,12,9,3,5,134,14,26,3,115,91,20,161,50,98,6,82,0,31,1,87,12,0,27,130,28,0,86,0,69,0,26,2,53,0,32,85,96,70,47,76,1,35,0,6,0,74,14,99,119,16,12,0,1,21,0,7,0,29,45,84,85,51,10,0,1,0,5,0,9,58,81,56,38,139,67,80,79,47,123,53,78,35,41,8,117,58,93,121,123,18,39,0,21,0,26,0,86,77,25,69,0,25,0,47,16,95,59,63,105,46,6,65,0,99,34,84,34,70,2,132,28,3,68,36,0,24,0,54,37,2,7,71,1,80,3,0,34,2,47,102,90,44,4,0,107,24,55,41,98,75,25,147,46,88,7,95,6,54,11,75,32,2,46,98,25,0,83,0,109,0,28,0,49,0,34,91,91,69,54,79,0,38,0,7,1,67,18,98,121,22,12,0,0,19,0,7,0,25,62,82,85,49,6,0,1,0,6,0,9,70,80,63,36,143,65,81,88,46,128,52,77,35,41,7,113,93,84,115,123,15,26,0,17,0,9,2,73,51,26,75,0,14,0,49,15,90,63,61,105,44,6,66,0,96,26,78,45,88,6,144,43,4,71,36,0,24,0,53,33,1,6,66,0,79,6,0,47,1,32,81